Protein AF-A0AAU4IS87-F1 (afdb_monomer)

pLDDT: mean 75.6, std 20.93, range [32.41, 98.69]

Mean predicted aligned error: 19.48 Å

Foldseek 3Di:
DDDDDDDDDDDDDDDDDDDDDDDPPPPPPPPVVVVPPPPPPDPDDPPPPPPPPPDPPPDDDDPDDDDDPPDDDPPQQDKDWQWAWWDAPRDTAIDTDIDGHDDDLQNSQLVVLVWDDPVCVVVRTTAQFHRDPDTWDWDDDQQEIETEDDLPRADGDPSNQLRSQLSSFVRVCVVPVVDPKHWYWYQYNPRDIDHDINVPHDDNDDPPPDPDDPPPPPDDDDDDDDDDDDDDDDD

Nearest PDB structures (foldseek):
  5j7r-assembly3_B  TM=4.454E-01  e=9.052E-03  Clostridium perfringens

Radius of gyration: 36.76 Å; Cα contacts (8 Å, |Δi|>4): 256; chains: 1; bounding box: 50×110×119 Å

Secondary structure (DSSP, 8-state):
--PPPPPPPPPPP----------TTTTSSHHHHHTTSGGG----------------------TT--------------EEEEEEEEEETTEEEEEEEEEES---HHHHHHHHHH---HHHHHTT-B--SPP-SSPPEEEEETTEEEEE--GGG-PPPHHHHHHHHHHHHHHHHHH-TT-S--EEEEE-TTS-EEEEEGGGSPPSS---S--------------------------

Sequence (235 aa):
MNAVPARAATAAPRTRPATRHPGRHARRALPLLLAALLPLSGCGIPQTGVVEAGEPATGVLKPGATSAPSAAAPEEVPAVKVPLYFVEDGALVAVSRIVPGTAGLGNTVLMLFEGPDRGERNRGLTTQLPPSTVAPTVRADGTVVNVQLPRSAGSLTETAIDQLACTVAVARLRQDPALDRAQVTVEQPGGRLAGRSSDDCPTGEAPTSAETATVPRTGGTGGSGETAGGTGETG

Solvent-accessible surface area (backbone atoms only — not comparable to full-atom values): 15704 Å² total; per-residue (Å²): 141,87,87,83,87,86,84,83,83,85,84,81,88,83,89,78,88,86,81,85,83,90,71,96,65,76,83,75,60,62,77,69,57,63,72,71,64,69,82,75,82,70,86,83,72,74,83,75,69,85,73,75,74,68,78,74,86,77,68,92,68,74,94,78,82,77,89,65,90,70,71,78,72,76,82,78,68,55,68,35,77,44,58,38,42,35,30,43,99,88,40,77,42,66,43,74,46,80,41,73,46,82,84,52,70,54,56,52,52,38,52,53,37,71,36,59,52,74,71,45,38,75,71,57,38,37,60,72,56,67,82,56,97,64,68,50,51,67,49,74,59,91,46,40,33,44,35,39,47,49,76,86,64,52,82,74,53,69,69,27,42,49,34,50,21,37,22,52,15,54,43,48,39,71,74,38,76,88,47,95,56,23,40,23,39,36,36,35,54,92,74,47,74,50,60,38,46,36,87,77,40,75,65,75,64,74,82,70,93,71,81,73,77,85,68,81,80,78,84,83,72,84,88,80,89,84,87,87,84,83,89,83,90,87,135

Structure (mmCIF, N/CA/C/O backbone):
data_AF-A0AAU4IS87-F1
#
_entry.id   AF-A0AAU4IS87-F1
#
loop_
_atom_site.group_PDB
_atom_site.id
_atom_site.type_symbol
_atom_site.label_atom_id
_atom_site.label_alt_id
_atom_site.label_comp_id
_atom_site.label_asym_id
_atom_site.label_entity_id
_atom_site.label_seq_id
_atom_site.pdbx_PDB_ins_code
_atom_site.Cartn_x
_atom_site.Cartn_y
_atom_site.Cartn_z
_atom_site.occupancy
_atom_site.B_iso_or_equiv
_atom_site.auth_seq_id
_atom_site.auth_comp_id
_atom_site.auth_asym_id
_atom_site.auth_atom_id
_atom_site.pdbx_PDB_model_num
ATOM 1 N N . MET A 1 1 ? -19.359 24.843 43.778 1.00 49.16 1 MET A N 1
ATOM 2 C CA . MET A 1 1 ? -18.415 25.963 43.588 1.00 49.16 1 MET A CA 1
ATOM 3 C C . MET A 1 1 ? -17.025 25.503 43.993 1.00 49.16 1 MET A C 1
ATOM 5 O O . MET A 1 1 ? -16.882 25.116 45.140 1.00 49.16 1 MET A O 1
ATOM 9 N N . ASN A 1 2 ? -16.050 25.493 43.082 1.00 48.25 2 ASN A N 1
ATOM 10 C CA . ASN A 1 2 ? -14.627 25.706 43.386 1.00 48.25 2 ASN A CA 1
ATOM 11 C C . ASN A 1 2 ? -13.871 25.908 42.067 1.00 48.25 2 ASN A C 1
ATOM 13 O O . ASN A 1 2 ? -13.9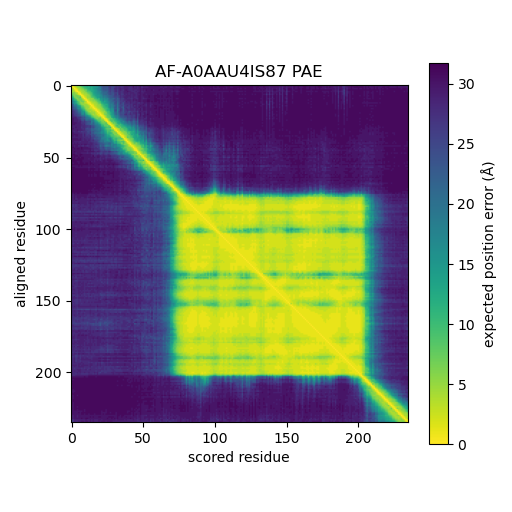43 25.078 41.165 1.00 48.25 2 ASN A O 1
ATOM 17 N N . ALA A 1 3 ? -13.242 27.075 41.950 1.00 48.03 3 ALA A N 1
ATOM 18 C CA . ALA A 1 3 ? -12.577 27.579 40.759 1.00 48.03 3 ALA A CA 1
ATOM 19 C C . ALA A 1 3 ? -11.117 27.104 40.699 1.00 48.03 3 ALA A C 1
ATOM 21 O O . ALA A 1 3 ? -10.428 27.081 41.717 1.00 48.03 3 ALA A O 1
ATOM 22 N N . VAL A 1 4 ? -10.643 26.767 39.497 1.00 61.38 4 VAL A N 1
ATOM 23 C CA . VAL A 1 4 ? -9.234 26.459 39.202 1.00 61.38 4 VAL A CA 1
ATOM 24 C C . VAL A 1 4 ? -8.608 27.672 38.498 1.00 61.38 4 VAL A C 1
ATOM 26 O O . VAL A 1 4 ? -9.201 28.162 37.534 1.00 61.38 4 VAL A O 1
ATOM 29 N N . PRO A 1 5 ? -7.446 28.190 38.943 1.00 60.72 5 PRO A N 1
ATOM 30 C CA . PRO A 1 5 ? -6.841 29.379 38.349 1.00 60.72 5 PRO A CA 1
ATOM 31 C C . PRO A 1 5 ? -6.006 29.080 37.093 1.00 60.72 5 PRO A C 1
ATOM 33 O O . PRO A 1 5 ? -5.281 28.088 37.007 1.00 60.72 5 PRO A O 1
ATOM 36 N N . ALA A 1 6 ? -6.093 30.005 36.133 1.00 49.97 6 ALA A N 1
ATOM 37 C CA . ALA A 1 6 ? -5.365 30.031 34.869 1.00 49.97 6 ALA A CA 1
ATOM 38 C C . ALA A 1 6 ? -3.894 30.459 35.051 1.00 49.97 6 ALA A C 1
ATOM 40 O O . ALA A 1 6 ? -3.597 31.429 35.749 1.00 49.97 6 ALA A O 1
ATOM 41 N N . ARG A 1 7 ? -2.968 29.764 34.377 1.00 53.72 7 ARG A N 1
ATOM 42 C CA . ARG A 1 7 ? -1.552 30.149 34.267 1.00 53.72 7 ARG A CA 1
ATOM 43 C C . ARG A 1 7 ? -1.340 31.050 33.047 1.00 53.72 7 ARG A C 1
ATOM 45 O O . ARG A 1 7 ? -1.629 30.653 31.922 1.00 53.72 7 ARG A O 1
ATOM 52 N N . ALA A 1 8 ? -0.808 32.244 33.294 1.00 52.56 8 ALA A N 1
ATOM 53 C CA . ALA A 1 8 ? -0.395 33.216 32.289 1.00 52.56 8 ALA A CA 1
ATOM 54 C C . ALA A 1 8 ? 0.923 32.800 31.608 1.00 52.56 8 ALA A C 1
ATOM 56 O O . ALA A 1 8 ? 1.872 32.388 32.278 1.00 52.56 8 ALA A O 1
ATOM 57 N N . ALA A 1 9 ? 0.980 32.930 30.281 1.00 55.78 9 ALA A N 1
ATOM 58 C CA . ALA A 1 9 ? 2.180 32.734 29.475 1.00 55.78 9 ALA A CA 1
ATOM 59 C C . ALA A 1 9 ? 2.874 34.083 29.227 1.00 55.78 9 ALA A C 1
ATOM 61 O O . ALA A 1 9 ? 2.301 34.992 28.626 1.00 55.78 9 ALA A O 1
ATOM 62 N N . THR A 1 10 ? 4.116 34.203 29.693 1.00 53.75 10 THR A N 1
ATOM 63 C CA . THR A 1 10 ? 4.985 35.368 29.497 1.00 53.75 10 THR A CA 1
ATOM 64 C C . THR A 1 10 ? 5.601 35.329 28.098 1.00 53.75 10 THR A C 1
ATOM 66 O O . THR A 1 10 ? 6.371 34.425 27.775 1.00 53.75 10 THR A O 1
ATOM 69 N N . ALA A 1 11 ? 5.268 36.313 27.262 1.00 51.47 11 ALA A N 1
ATOM 70 C CA . ALA A 1 11 ? 5.848 36.511 25.938 1.00 51.47 11 ALA A CA 1
ATOM 71 C C . ALA A 1 11 ? 7.195 37.253 26.031 1.00 51.47 11 ALA A C 1
ATOM 73 O O . ALA A 1 11 ? 7.289 38.302 26.668 1.00 51.47 11 ALA A O 1
ATOM 74 N N . ALA A 1 12 ? 8.231 36.727 25.375 1.00 63.09 12 ALA A N 1
ATOM 75 C CA . ALA A 1 12 ? 9.540 37.370 25.252 1.00 63.09 12 ALA A CA 1
ATOM 76 C C . ALA A 1 12 ? 9.645 38.175 23.936 1.00 63.09 12 ALA A C 1
ATOM 78 O O . ALA A 1 12 ? 9.209 37.682 22.891 1.00 63.09 12 ALA A O 1
ATOM 79 N N . PRO A 1 13 ? 10.255 39.376 23.931 1.00 56.75 13 PRO A N 1
ATOM 80 C CA . PRO A 1 13 ? 10.456 40.156 22.713 1.00 56.75 13 PRO A CA 1
ATOM 81 C C . PRO A 1 13 ? 11.721 39.717 21.958 1.00 56.75 13 PRO A C 1
ATOM 83 O O . PRO A 1 13 ? 12.802 39.609 22.534 1.00 56.75 13 PRO A O 1
ATOM 86 N N . ARG A 1 14 ? 11.609 39.519 20.638 1.00 62.84 14 ARG A N 1
ATOM 87 C CA . ARG A 1 14 ? 12.758 39.377 19.728 1.00 62.84 14 ARG A CA 1
ATOM 88 C C . ARG A 1 14 ? 12.913 40.646 18.896 1.00 62.84 14 ARG A C 1
ATOM 90 O O . ARG A 1 14 ? 12.145 40.895 17.971 1.00 62.84 14 ARG A O 1
ATOM 97 N N . THR A 1 15 ? 13.922 41.436 19.231 1.00 54.53 15 THR A N 1
ATOM 98 C CA . THR A 1 15 ? 14.424 42.561 18.441 1.00 54.53 15 THR A CA 1
ATOM 99 C C . THR A 1 15 ? 15.114 42.052 17.171 1.00 54.53 15 THR A C 1
ATOM 101 O O . THR A 1 15 ? 15.902 41.108 17.211 1.00 54.53 15 THR A O 1
ATOM 104 N N . ARG A 1 16 ? 14.831 42.681 16.023 1.00 65.81 16 ARG A N 1
ATOM 105 C CA . ARG A 1 16 ? 15.608 42.518 14.783 1.00 65.81 16 ARG A CA 1
ATOM 106 C C . ARG A 1 16 ? 16.380 43.811 14.500 1.00 65.81 16 ARG A C 1
ATOM 108 O O . ARG A 1 16 ? 15.772 44.880 14.575 1.00 65.81 16 ARG A O 1
ATOM 115 N N . PRO A 1 17 ? 17.678 43.746 14.158 1.00 56.94 17 PRO A N 1
ATOM 116 C CA . PRO A 1 17 ? 18.429 44.915 13.725 1.00 56.94 17 PRO A CA 1
ATOM 117 C C . PRO A 1 17 ? 18.049 45.306 12.291 1.00 56.94 17 PRO A C 1
ATOM 119 O O . PRO A 1 17 ? 17.989 44.468 11.393 1.00 56.94 17 PRO A O 1
ATOM 122 N N . ALA A 1 18 ? 17.812 46.601 12.086 1.00 59.94 18 ALA A N 1
ATOM 123 C CA . ALA A 1 18 ? 17.653 47.210 10.775 1.00 59.94 18 ALA A CA 1
ATOM 124 C C . ALA A 1 18 ? 19.034 47.546 10.196 1.00 59.94 18 ALA A C 1
ATOM 126 O O . ALA A 1 18 ? 19.741 48.410 10.717 1.00 59.94 18 ALA A O 1
ATOM 127 N N . THR A 1 19 ? 19.415 46.892 9.102 1.00 59.84 19 THR A N 1
ATOM 128 C CA . THR A 1 19 ? 20.559 47.296 8.284 1.00 59.84 19 THR A CA 1
ATOM 129 C C . THR A 1 19 ? 20.096 48.273 7.199 1.00 59.84 19 THR A C 1
ATOM 131 O O . THR A 1 19 ? 19.190 48.004 6.415 1.00 59.84 19 THR A O 1
ATOM 134 N N . ARG A 1 20 ? 20.708 49.462 7.197 1.00 57.47 20 ARG A N 1
ATOM 135 C CA . ARG A 1 20 ? 20.578 50.502 6.162 1.00 57.47 20 ARG A CA 1
ATOM 136 C C . ARG A 1 20 ? 21.290 50.055 4.886 1.00 57.47 20 ARG A C 1
ATOM 138 O O . ARG A 1 20 ? 22.322 49.409 5.013 1.00 57.47 20 ARG A O 1
ATOM 145 N N . HIS A 1 21 ? 20.881 50.559 3.719 1.00 53.09 21 HIS A N 1
ATOM 146 C CA . HIS A 1 21 ? 21.835 51.098 2.735 1.00 53.09 21 HIS A CA 1
ATOM 147 C C . HIS A 1 21 ? 21.175 52.172 1.840 1.00 53.09 21 HIS A C 1
ATOM 149 O O . HIS A 1 21 ? 20.194 51.881 1.156 1.00 53.09 21 HIS A O 1
ATOM 155 N N . PRO A 1 22 ? 21.677 53.425 1.849 1.00 52.78 22 PRO A N 1
ATOM 156 C CA . PRO A 1 22 ? 21.266 54.481 0.933 1.00 52.78 22 PRO A CA 1
ATOM 157 C C . PRO A 1 22 ? 22.103 54.419 -0.352 1.00 52.78 22 PRO A C 1
ATOM 159 O O . PRO A 1 22 ? 23.307 54.189 -0.311 1.00 52.78 22 PRO A O 1
ATOM 162 N N . GLY A 1 23 ? 21.487 54.687 -1.501 1.00 46.09 23 GLY A N 1
ATOM 163 C CA . GLY A 1 23 ? 22.208 54.724 -2.772 1.00 46.09 23 GLY A CA 1
ATOM 164 C C . GLY A 1 23 ? 21.478 55.527 -3.837 1.00 46.09 23 GLY A C 1
ATOM 165 O O . GLY A 1 23 ? 21.006 54.978 -4.825 1.00 46.09 23 GLY A O 1
ATOM 166 N N . ARG A 1 24 ? 21.409 56.853 -3.665 1.00 59.66 24 ARG A N 1
ATOM 167 C CA . ARG A 1 24 ? 20.898 57.826 -4.657 1.00 59.66 24 ARG A CA 1
ATOM 168 C C . ARG A 1 24 ? 21.817 57.987 -5.890 1.00 59.66 24 ARG A C 1
ATOM 170 O O . ARG A 1 24 ? 21.808 59.033 -6.529 1.00 59.66 24 ARG A O 1
ATOM 177 N N . HIS A 1 25 ? 22.588 56.962 -6.252 1.00 52.88 25 HIS A N 1
ATOM 178 C CA . HIS A 1 25 ? 23.536 56.986 -7.375 1.00 52.88 25 HIS A CA 1
ATOM 179 C C . HIS A 1 25 ? 23.051 56.193 -8.603 1.00 52.88 25 HIS A C 1
ATOM 181 O O . HIS A 1 25 ? 23.637 56.295 -9.676 1.00 52.88 25 HIS A O 1
ATOM 187 N N . ALA A 1 26 ? 21.925 55.479 -8.500 1.00 55.78 26 ALA A N 1
ATOM 188 C CA . ALA A 1 26 ? 21.418 54.603 -9.562 1.00 55.78 26 ALA A CA 1
ATOM 189 C C . ALA A 1 26 ? 20.753 55.316 -10.762 1.00 55.78 26 ALA A C 1
ATOM 191 O O . ALA A 1 26 ? 20.307 54.652 -11.690 1.00 55.78 26 ALA A O 1
ATOM 192 N N . ARG A 1 27 ? 20.655 56.655 -10.780 1.00 55.59 27 ARG A N 1
ATOM 193 C CA . ARG A 1 27 ? 19.922 57.386 -11.841 1.00 55.59 27 ARG A CA 1
ATOM 194 C C . ARG A 1 27 ? 20.788 58.051 -12.916 1.00 55.59 27 ARG A C 1
ATOM 196 O O . ARG A 1 27 ? 20.228 58.643 -13.830 1.00 55.59 27 ARG A O 1
ATOM 203 N N . ARG A 1 28 ? 22.122 57.965 -12.851 1.00 54.97 28 ARG A N 1
ATOM 204 C CA . ARG A 1 28 ? 23.012 58.560 -13.878 1.00 54.97 28 ARG A CA 1
ATOM 205 C C . ARG A 1 28 ? 23.954 57.585 -14.590 1.00 54.97 28 ARG A C 1
ATOM 207 O O . ARG A 1 28 ? 24.675 58.012 -15.479 1.00 54.97 28 ARG A O 1
ATOM 214 N N . ALA A 1 29 ? 23.914 56.294 -14.266 1.00 53.00 29 ALA A N 1
ATOM 215 C CA . ALA A 1 29 ? 24.751 55.281 -14.921 1.00 53.00 29 ALA A CA 1
ATOM 216 C C . ALA A 1 29 ? 24.020 54.468 -16.010 1.00 53.00 29 ALA A C 1
ATOM 218 O O . ALA A 1 29 ? 24.617 53.592 -16.625 1.00 53.00 29 ALA A O 1
ATOM 219 N N . LEU A 1 30 ? 22.734 54.738 -16.262 1.00 55.72 30 LEU A N 1
ATOM 220 C CA . LEU A 1 30 ? 21.928 53.936 -17.186 1.00 55.72 30 LEU A CA 1
ATOM 221 C C . LEU A 1 30 ? 22.192 54.186 -18.691 1.00 55.72 30 LEU A C 1
ATOM 223 O O . LEU A 1 30 ? 22.165 53.210 -19.436 1.00 55.72 30 LEU A O 1
ATOM 227 N N . PRO A 1 31 ? 22.486 55.408 -19.191 1.00 51.59 31 PRO A N 1
ATOM 228 C CA . PRO A 1 31 ? 22.597 55.601 -20.640 1.00 51.59 31 PRO A CA 1
ATOM 229 C C . PRO A 1 31 ? 23.969 55.192 -21.198 1.00 51.59 31 PRO A C 1
ATOM 231 O O . PRO A 1 31 ? 24.091 54.939 -22.390 1.00 51.59 31 PRO A O 1
ATOM 234 N N . LEU A 1 32 ? 24.9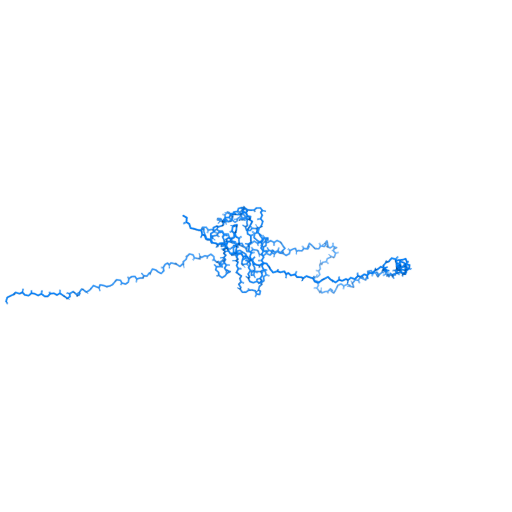95 55.091 -20.344 1.00 54.38 32 LEU A N 1
ATOM 235 C CA . LEU A 1 32 ? 26.362 54.742 -20.752 1.00 54.38 32 LEU A CA 1
ATOM 236 C C . LEU A 1 32 ? 26.594 53.223 -20.819 1.00 54.38 32 LEU A C 1
ATOM 238 O O . LEU A 1 32 ? 27.440 52.768 -21.580 1.00 54.38 32 LEU A O 1
ATOM 242 N N . LEU A 1 33 ? 25.804 52.432 -20.083 1.00 53.97 33 LEU A N 1
ATOM 243 C CA . LEU A 1 33 ? 25.899 50.968 -20.087 1.00 53.97 33 LEU A CA 1
ATOM 244 C C . LEU A 1 33 ? 25.191 50.349 -21.309 1.00 53.97 33 LEU A C 1
ATOM 246 O O . LEU A 1 33 ? 25.661 49.350 -21.844 1.00 53.97 33 LEU A O 1
ATOM 250 N N . LEU A 1 34 ? 24.120 50.978 -21.818 1.00 54.69 34 LEU A N 1
ATOM 251 C CA . LEU A 1 34 ? 23.410 50.502 -23.017 1.00 54.69 34 LEU A CA 1
ATOM 252 C C . LEU A 1 34 ? 24.228 50.658 -24.314 1.00 54.69 34 LEU A C 1
ATOM 254 O O . LEU A 1 34 ? 24.087 49.844 -25.221 1.00 54.69 34 LEU A O 1
ATOM 258 N N . ALA A 1 35 ? 25.100 51.669 -24.406 1.00 56.09 35 ALA A N 1
ATOM 259 C CA . ALA A 1 35 ? 25.899 51.937 -25.608 1.00 56.09 35 ALA A CA 1
ATOM 260 C C . ALA A 1 35 ? 27.119 51.003 -25.771 1.00 56.09 35 ALA A C 1
ATOM 262 O O . ALA A 1 35 ? 27.680 50.922 -26.859 1.00 56.09 35 ALA A O 1
ATOM 263 N N . ALA A 1 36 ? 27.516 50.274 -24.719 1.00 55.72 36 ALA A N 1
ATOM 264 C CA . ALA A 1 36 ? 28.668 49.366 -24.743 1.00 55.72 36 ALA A CA 1
ATOM 265 C C . ALA A 1 36 ? 28.314 47.897 -25.060 1.00 55.72 36 ALA A C 1
ATOM 267 O O . ALA A 1 36 ? 29.206 47.103 -25.344 1.00 55.72 36 ALA A O 1
ATOM 268 N N . LEU A 1 37 ? 27.032 47.516 -25.033 1.00 55.06 37 LEU A N 1
ATOM 269 C CA . LEU A 1 37 ? 26.584 46.125 -25.230 1.00 55.06 37 LEU A CA 1
ATOM 270 C C . LEU A 1 37 ? 26.228 45.775 -26.687 1.00 55.06 37 LEU A C 1
ATOM 272 O O . LEU A 1 37 ? 25.913 44.624 -26.981 1.00 55.06 37 LEU A O 1
ATOM 276 N N . LEU A 1 38 ? 26.290 46.740 -27.610 1.00 58.00 38 LEU A N 1
ATOM 277 C CA . LEU A 1 38 ? 25.827 46.555 -28.988 1.00 58.00 38 LEU A CA 1
ATOM 278 C C . LEU A 1 38 ? 26.751 45.768 -29.958 1.00 58.00 38 LEU A C 1
ATOM 280 O O . LEU A 1 38 ? 26.221 45.328 -30.976 1.00 58.00 38 LEU A O 1
ATOM 284 N N . PRO A 1 39 ? 28.057 45.496 -29.712 1.00 57.75 39 PRO A N 1
ATOM 285 C CA . PRO A 1 39 ? 28.876 44.775 -30.695 1.00 57.75 39 PRO A CA 1
ATOM 286 C C . PRO A 1 39 ? 28.985 43.248 -30.491 1.00 57.75 39 PRO A C 1
ATOM 288 O O . PRO A 1 39 ? 29.740 42.616 -31.218 1.00 57.75 39 PRO A O 1
ATOM 291 N N . LEU A 1 40 ? 28.251 42.611 -29.562 1.00 56.06 40 LEU A N 1
ATOM 292 C CA . LEU A 1 40 ? 28.283 41.135 -29.411 1.00 56.06 40 LEU A CA 1
ATOM 293 C C . LEU A 1 40 ? 27.280 40.378 -30.305 1.00 56.06 40 LEU A C 1
ATOM 295 O O . LEU A 1 40 ? 27.099 39.168 -30.165 1.00 56.06 40 LEU A O 1
ATOM 299 N N . SER A 1 41 ? 26.642 41.061 -31.255 1.00 59.94 41 SER A N 1
ATOM 300 C CA . SER A 1 41 ? 25.844 40.402 -32.286 1.00 59.94 41 SER A CA 1
ATOM 301 C C . SER A 1 41 ? 26.755 39.858 -33.394 1.00 59.94 41 SER A C 1
ATOM 303 O O . SER A 1 41 ? 27.042 40.534 -34.374 1.00 59.94 41 SER A O 1
ATOM 305 N N . GLY A 1 42 ? 27.195 38.606 -33.230 1.00 58.84 42 GLY A N 1
ATOM 306 C CA . GLY A 1 42 ? 27.620 37.763 -34.352 1.00 58.84 42 GLY A CA 1
ATOM 307 C C . GLY A 1 42 ? 28.943 37.020 -34.180 1.00 58.84 42 GLY A C 1
ATOM 308 O O . GLY A 1 42 ? 29.906 37.314 -34.880 1.00 58.84 42 GLY A O 1
ATOM 309 N N . CYS A 1 43 ? 28.981 35.972 -33.351 1.00 66.81 43 CYS A N 1
ATOM 310 C CA . CYS A 1 43 ? 29.897 34.864 -33.632 1.00 66.81 43 CYS A CA 1
ATOM 311 C C . CYS A 1 43 ? 29.306 34.067 -34.801 1.00 66.81 43 CYS A C 1
ATOM 313 O O . CYS A 1 43 ? 28.363 33.298 -34.621 1.00 66.81 43 CYS A O 1
ATOM 315 N N . GLY A 1 44 ? 29.828 34.291 -36.007 1.00 61.06 44 GLY A N 1
ATOM 316 C CA . GLY A 1 44 ? 29.542 33.464 -37.174 1.00 61.06 44 GLY A CA 1
ATOM 317 C C . GLY A 1 44 ? 30.084 32.054 -36.959 1.00 61.06 44 GLY A C 1
ATOM 318 O O . GLY A 1 44 ? 31.255 31.794 -37.218 1.00 61.06 44 GLY A O 1
ATOM 319 N N . ILE A 1 45 ? 29.240 31.153 -36.459 1.00 59.66 45 ILE A N 1
ATOM 320 C CA . ILE A 1 45 ? 29.537 29.723 -36.411 1.00 59.66 45 ILE A CA 1
ATOM 321 C C . ILE A 1 45 ? 29.298 29.178 -37.827 1.00 59.66 45 ILE A C 1
ATOM 323 O O . ILE A 1 45 ? 28.169 29.279 -38.319 1.00 59.66 45 ILE A O 1
ATOM 327 N N . PRO A 1 46 ? 30.316 28.639 -38.524 1.00 57.06 46 PRO A N 1
ATOM 328 C CA . PRO A 1 46 ? 30.070 27.929 -39.768 1.00 57.06 46 PRO A CA 1
ATOM 329 C C . PRO A 1 46 ? 29.137 26.761 -39.453 1.00 57.06 46 PRO A C 1
ATOM 331 O O . PRO A 1 46 ? 29.345 26.055 -38.469 1.00 57.06 46 PRO A O 1
ATOM 334 N N . GLN A 1 47 ? 28.106 26.561 -40.276 1.00 53.09 47 GLN A N 1
ATOM 335 C CA . GLN A 1 47 ? 27.352 25.312 -40.261 1.00 53.09 47 GLN A CA 1
ATOM 336 C C . GLN A 1 47 ? 28.374 24.197 -40.494 1.00 53.09 47 GLN A C 1
ATOM 338 O O . GLN A 1 47 ? 28.859 24.012 -41.611 1.00 53.09 47 GLN A O 1
ATOM 343 N N . THR A 1 48 ? 28.771 23.507 -39.427 1.00 55.38 48 THR A N 1
ATOM 344 C CA . THR A 1 48 ? 29.521 22.268 -39.546 1.00 55.38 48 THR A CA 1
ATOM 345 C C . THR A 1 48 ? 28.570 21.329 -40.258 1.00 55.38 48 THR A C 1
ATOM 347 O O . THR A 1 48 ? 27.535 20.960 -39.698 1.00 55.38 48 THR A O 1
ATOM 350 N N . GLY A 1 49 ? 28.855 21.044 -41.530 1.00 57.53 49 GLY A N 1
ATOM 351 C CA . GLY A 1 49 ? 28.108 20.048 -42.282 1.00 57.53 49 GLY A CA 1
ATOM 352 C C . GLY A 1 49 ? 28.010 18.765 -41.463 1.00 57.53 49 GLY A C 1
ATOM 353 O O . GLY A 1 49 ? 28.897 18.466 -40.661 1.00 57.53 49 GLY A O 1
ATOM 354 N N . VAL A 1 50 ? 26.911 18.036 -41.636 1.00 57.66 50 VAL A N 1
ATOM 355 C CA . VAL A 1 50 ? 26.784 16.672 -41.125 1.00 57.66 50 VAL A CA 1
ATOM 356 C C . VAL A 1 50 ? 28.028 15.894 -41.542 1.00 57.66 50 VAL A C 1
ATOM 358 O O . VAL A 1 50 ? 28.242 15.627 -42.723 1.00 57.66 50 VAL A O 1
ATOM 361 N N . VAL A 1 51 ? 28.878 15.580 -40.570 1.00 57.34 51 VAL A N 1
ATOM 362 C CA . VAL A 1 51 ? 29.850 14.513 -40.742 1.00 57.34 51 VAL A CA 1
ATOM 363 C C . VAL A 1 51 ? 29.006 13.254 -40.688 1.00 57.34 51 VAL A C 1
ATOM 365 O O . VAL A 1 51 ? 28.501 12.906 -39.621 1.00 57.34 51 VAL A O 1
ATOM 368 N N . GLU A 1 52 ? 28.784 12.642 -41.853 1.00 61.91 52 GLU A N 1
ATOM 369 C CA . GLU A 1 52 ? 28.386 11.238 -41.951 1.00 61.91 52 GLU A CA 1
ATOM 370 C C . GLU A 1 52 ? 29.309 10.481 -41.001 1.00 61.91 52 GLU A C 1
ATOM 372 O O . GLU A 1 52 ? 30.526 10.416 -41.213 1.00 61.91 52 GLU A O 1
ATOM 377 N N . ALA A 1 53 ? 28.752 10.044 -39.870 1.00 63.34 53 ALA A N 1
ATOM 378 C CA . ALA A 1 53 ? 29.453 9.135 -38.996 1.00 63.34 53 ALA A CA 1
ATOM 379 C C . ALA A 1 53 ? 29.752 7.934 -39.882 1.00 63.34 53 ALA A C 1
ATOM 381 O O . ALA A 1 53 ? 28.822 7.278 -40.343 1.00 63.34 53 ALA A O 1
ATOM 382 N N . GLY A 1 54 ? 31.038 7.747 -40.194 1.00 60.12 54 GLY A N 1
ATOM 383 C CA . GLY A 1 54 ? 31.490 6.690 -41.083 1.00 60.12 54 GLY A CA 1
ATOM 384 C C . GLY A 1 54 ? 30.813 5.370 -40.740 1.00 60.12 54 GLY A C 1
ATOM 385 O O . GLY A 1 54 ? 30.445 5.136 -39.586 1.00 60.12 54 GLY A O 1
ATOM 386 N N . GLU A 1 55 ? 30.637 4.561 -41.780 1.00 62.41 55 GLU A N 1
ATOM 387 C CA . GLU A 1 55 ? 29.957 3.269 -41.788 1.00 62.41 55 GLU A CA 1
ATOM 388 C C . GLU A 1 55 ? 30.042 2.577 -40.415 1.00 62.41 55 GLU A C 1
ATOM 390 O O . GLU A 1 55 ? 31.151 2.407 -39.886 1.00 62.41 55 GLU A O 1
ATOM 395 N N . PRO A 1 56 ? 28.906 2.194 -39.795 1.00 66.88 56 PRO A N 1
ATOM 396 C CA . PRO A 1 56 ? 28.953 1.498 -38.519 1.00 66.88 56 PRO A CA 1
ATOM 397 C C . PRO A 1 56 ? 29.851 0.279 -38.677 1.00 66.88 56 PRO A C 1
ATOM 399 O O . PRO A 1 56 ? 29.804 -0.386 -39.712 1.00 66.88 56 PRO A O 1
ATOM 402 N N . ALA A 1 57 ? 30.659 -0.023 -37.658 1.00 57.75 57 ALA A N 1
ATOM 403 C CA . ALA A 1 57 ? 31.457 -1.238 -37.647 1.00 57.75 57 ALA A CA 1
ATOM 404 C C . ALA A 1 57 ? 30.525 -2.428 -37.912 1.00 57.75 57 ALA A C 1
ATOM 406 O O . ALA A 1 57 ? 29.764 -2.848 -37.036 1.00 57.75 57 ALA A O 1
ATOM 407 N N . THR A 1 58 ? 30.553 -2.940 -39.144 1.00 59.59 58 THR A N 1
ATOM 408 C CA . THR A 1 58 ? 29.791 -4.108 -39.561 1.00 59.59 58 THR A CA 1
ATOM 409 C C . THR A 1 58 ? 30.441 -5.309 -38.897 1.00 59.59 58 THR A C 1
ATOM 411 O O . THR A 1 58 ? 31.285 -5.994 -39.474 1.00 59.59 58 THR A O 1
ATOM 414 N N . GLY A 1 59 ? 30.081 -5.548 -37.638 1.00 52.09 59 GLY A N 1
ATOM 415 C CA . GLY A 1 59 ? 30.209 -6.865 -37.044 1.00 52.09 59 GLY A CA 1
ATOM 416 C C . GLY A 1 59 ? 29.448 -7.846 -37.931 1.00 52.09 59 GLY A C 1
ATOM 417 O O . GLY A 1 59 ? 28.354 -7.543 -38.399 1.00 52.09 59 GLY A O 1
ATOM 418 N N . VAL A 1 60 ? 30.068 -8.986 -38.209 1.00 55.34 60 VAL A N 1
ATOM 419 C CA . VAL A 1 60 ? 29.602 -10.039 -39.118 1.00 55.34 60 VAL A CA 1
ATOM 420 C C . VAL A 1 60 ? 28.126 -10.418 -38.907 1.00 55.34 60 VAL A C 1
ATOM 422 O O . VAL A 1 60 ? 27.787 -11.303 -38.124 1.00 55.34 60 VAL A O 1
ATOM 425 N N . LEU A 1 61 ? 27.226 -9.763 -39.642 1.00 54.47 61 LEU A N 1
ATOM 426 C CA . LEU A 1 61 ? 25.838 -10.183 -39.784 1.00 54.47 61 LEU A CA 1
ATOM 427 C C . LEU A 1 61 ? 25.747 -11.169 -40.949 1.00 54.47 61 LEU A C 1
ATOM 429 O O . LEU A 1 61 ? 26.295 -10.953 -42.029 1.00 54.47 61 LEU A O 1
ATOM 433 N N . LYS A 1 62 ? 25.067 -12.286 -40.679 1.00 54.09 62 LYS A N 1
ATOM 434 C CA . LYS A 1 62 ? 24.741 -13.359 -41.628 1.00 54.09 62 LYS A CA 1
ATOM 435 C C . LYS A 1 62 ? 24.231 -12.780 -42.963 1.00 54.09 62 LYS A C 1
ATOM 437 O O . LYS A 1 62 ? 23.443 -11.834 -42.927 1.00 54.09 62 LYS A O 1
ATOM 442 N N . PRO A 1 63 ? 24.608 -13.348 -44.124 1.00 44.22 63 PRO A N 1
ATOM 443 C CA . PRO A 1 63 ? 24.129 -12.859 -45.416 1.00 44.22 63 PRO A CA 1
ATOM 444 C C . PRO A 1 63 ? 22.595 -12.929 -45.497 1.00 44.22 63 PRO A C 1
ATOM 446 O O . PRO A 1 63 ? 22.032 -14.014 -45.356 1.00 44.22 63 PRO A O 1
ATOM 449 N N . GLY A 1 64 ? 21.925 -11.789 -45.718 1.00 54.94 64 GLY A N 1
ATOM 450 C CA . GLY A 1 64 ? 20.482 -11.762 -46.008 1.00 54.94 64 GLY A CA 1
ATOM 451 C C . GLY A 1 64 ? 19.687 -10.495 -45.662 1.00 54.94 64 GLY A C 1
ATOM 452 O O . GLY A 1 64 ? 18.530 -10.415 -46.058 1.00 54.94 64 GLY A O 1
ATOM 453 N N . ALA A 1 65 ? 20.239 -9.501 -44.963 1.00 51.34 65 ALA A N 1
ATOM 454 C CA . ALA A 1 65 ? 19.479 -8.295 -44.613 1.00 51.34 65 ALA A CA 1
ATOM 455 C C . ALA A 1 65 ? 19.699 -7.164 -45.635 1.00 51.34 65 ALA A C 1
ATOM 457 O O . ALA A 1 65 ? 20.707 -6.464 -45.599 1.00 51.34 65 ALA A O 1
ATOM 458 N N . THR A 1 66 ? 18.752 -6.983 -46.556 1.00 41.78 66 THR A N 1
ATOM 459 C CA . THR A 1 66 ? 18.615 -5.767 -47.372 1.00 41.78 66 THR A CA 1
ATOM 460 C C . THR A 1 66 ? 18.183 -4.587 -46.501 1.00 41.78 66 THR A C 1
ATOM 462 O O . THR A 1 66 ? 17.156 -4.659 -45.827 1.00 41.78 66 THR A O 1
ATOM 465 N N . SER A 1 67 ? 18.944 -3.494 -46.554 1.00 47.56 67 SER A N 1
ATOM 466 C CA . SER A 1 67 ? 18.664 -2.225 -45.879 1.00 47.56 67 SER A CA 1
ATOM 467 C C . SER A 1 67 ? 17.459 -1.518 -46.505 1.00 47.56 67 SER A C 1
ATOM 469 O O . SER A 1 67 ? 17.591 -0.778 -47.476 1.00 47.56 67 SER A O 1
ATOM 471 N N . ALA A 1 68 ? 16.273 -1.725 -45.942 1.00 56.38 68 ALA A N 1
ATOM 472 C CA . ALA A 1 68 ? 15.229 -0.708 -45.990 1.00 56.38 68 ALA A CA 1
ATOM 473 C C . ALA A 1 68 ? 15.438 0.237 -44.793 1.00 56.38 68 ALA A C 1
ATOM 475 O O . ALA A 1 68 ? 15.827 -0.247 -43.725 1.00 56.38 68 ALA A O 1
ATOM 476 N N . PRO A 1 69 ? 15.192 1.555 -44.920 1.00 46.69 69 PRO A N 1
ATOM 477 C CA . PRO A 1 69 ? 15.158 2.438 -43.763 1.00 46.69 69 PRO A CA 1
ATOM 478 C C . PRO A 1 69 ? 14.008 1.975 -42.867 1.00 46.69 69 PRO A C 1
ATOM 480 O O . PRO A 1 69 ? 12.836 2.237 -43.139 1.00 46.69 69 PRO A O 1
ATOM 483 N N . SER A 1 70 ? 14.344 1.209 -41.830 1.00 47.34 70 SER A N 1
ATOM 484 C CA . SER A 1 70 ? 13.395 0.838 -40.795 1.00 47.34 70 SER A CA 1
ATOM 485 C C . SER A 1 70 ? 12.941 2.134 -40.146 1.00 47.34 70 SER A C 1
ATOM 487 O O . SER A 1 70 ? 13.768 2.892 -39.635 1.00 47.34 70 SER A O 1
ATOM 489 N N . ALA A 1 71 ? 11.630 2.383 -40.179 1.00 56.25 71 ALA A N 1
ATOM 490 C CA . ALA A 1 71 ? 10.981 3.319 -39.276 1.00 56.25 71 ALA A CA 1
ATOM 491 C C . ALA A 1 71 ? 11.631 3.184 -37.895 1.00 56.25 71 ALA A C 1
ATOM 493 O O . ALA A 1 71 ? 11.895 2.053 -37.466 1.00 56.25 71 ALA A O 1
ATOM 494 N N . ALA A 1 72 ? 11.946 4.323 -37.268 1.00 55.94 72 ALA A N 1
ATOM 495 C CA . ALA A 1 72 ? 12.492 4.383 -35.919 1.00 55.94 72 ALA A CA 1
ATOM 496 C C . ALA A 1 72 ? 11.823 3.294 -35.075 1.00 55.94 72 ALA A C 1
ATOM 498 O O . ALA A 1 72 ? 10.592 3.267 -34.977 1.00 55.94 72 ALA A O 1
ATOM 499 N N . ALA A 1 73 ? 12.627 2.339 -34.596 1.00 59.50 73 ALA A N 1
ATOM 500 C CA . ALA A 1 73 ? 12.128 1.244 -33.782 1.00 59.50 73 ALA A CA 1
ATOM 501 C C . ALA A 1 73 ? 11.255 1.852 -32.672 1.00 59.50 73 ALA A C 1
ATOM 503 O O . ALA A 1 73 ? 11.667 2.869 -32.102 1.00 59.50 73 ALA A O 1
ATOM 504 N N . PRO A 1 74 ? 10.052 1.310 -32.401 1.00 56.53 74 PRO A N 1
ATOM 505 C CA . PRO A 1 74 ? 9.239 1.790 -31.298 1.00 56.53 74 PRO A CA 1
ATOM 506 C C . PRO A 1 74 ? 10.116 1.837 -30.053 1.00 56.53 74 PRO A C 1
ATOM 508 O O . PRO A 1 74 ? 10.786 0.856 -29.739 1.00 56.53 74 PRO A O 1
ATOM 511 N N . GLU A 1 75 ? 10.159 2.988 -29.393 1.00 65.38 75 GLU A N 1
ATOM 512 C CA . GLU A 1 75 ? 10.837 3.141 -28.114 1.00 65.38 75 GLU A CA 1
ATOM 513 C C . GLU A 1 75 ? 10.177 2.141 -27.146 1.00 65.38 75 GLU A C 1
ATOM 515 O O . GLU A 1 75 ? 9.038 2.337 -26.717 1.00 65.38 75 GLU A O 1
ATOM 520 N N . GLU A 1 76 ? 10.818 0.987 -26.923 1.00 77.12 76 GLU A N 1
ATOM 521 C CA . GLU A 1 76 ? 10.271 -0.089 -26.097 1.00 77.12 76 GLU A CA 1
ATOM 522 C C . GLU A 1 76 ? 10.179 0.416 -24.659 1.00 77.12 76 GLU A C 1
ATOM 524 O O . GLU A 1 76 ? 11.172 0.471 -23.935 1.00 77.12 76 GLU A O 1
ATOM 529 N N . VAL A 1 77 ? 8.981 0.824 -24.238 1.00 83.88 77 VAL A N 1
ATOM 530 C CA . VAL A 1 77 ? 8.750 1.245 -22.858 1.00 83.88 77 VAL A CA 1
ATOM 531 C C . VAL A 1 77 ? 8.923 0.012 -21.961 1.00 83.88 77 VAL A C 1
ATOM 533 O O . VAL A 1 77 ? 8.122 -0.923 -22.064 1.00 83.88 77 VAL A O 1
ATOM 536 N N . PRO A 1 78 ? 9.935 -0.029 -21.073 1.00 86.19 78 PRO A N 1
ATOM 537 C CA . PRO A 1 78 ? 10.185 -1.196 -20.238 1.00 86.19 78 PRO A CA 1
ATOM 538 C C . PRO A 1 78 ? 9.001 -1.430 -19.297 1.00 86.19 78 PRO A C 1
ATOM 540 O O . PRO A 1 78 ? 8.439 -0.481 -18.755 1.00 86.19 78 PRO A O 1
ATOM 543 N N . ALA A 1 79 ? 8.617 -2.690 -19.095 1.00 90.12 79 ALA A N 1
ATOM 544 C CA . ALA A 1 79 ? 7.534 -3.053 -18.186 1.00 90.12 79 ALA A CA 1
ATOM 545 C C . ALA A 1 79 ? 8.069 -3.441 -16.800 1.00 90.12 79 ALA A C 1
ATOM 547 O O . ALA A 1 79 ? 9.086 -4.128 -16.683 1.00 90.12 79 ALA A O 1
ATOM 548 N N . VAL A 1 80 ? 7.355 -3.055 -15.741 1.00 92.62 80 VAL A N 1
ATOM 549 C CA . VAL A 1 80 ? 7.726 -3.348 -14.348 1.00 92.62 80 VAL A CA 1
ATOM 550 C C . VAL A 1 80 ? 6.647 -4.146 -13.623 1.00 92.62 80 VAL A C 1
ATOM 552 O O . VAL A 1 80 ? 5.453 -4.006 -13.883 1.00 92.62 80 VAL A O 1
ATOM 555 N N . LYS A 1 81 ? 7.087 -4.988 -12.680 1.00 92.00 81 LYS A N 1
ATOM 556 C CA . LYS A 1 81 ? 6.213 -5.726 -11.756 1.00 92.00 81 LYS A CA 1
ATOM 557 C C . LYS A 1 81 ? 5.844 -4.840 -10.571 1.00 92.00 81 LYS A C 1
ATOM 559 O O . LYS A 1 81 ? 6.735 -4.444 -9.819 1.00 92.00 81 LYS A O 1
ATOM 564 N N . VAL A 1 82 ? 4.554 -4.603 -10.373 1.00 95.00 82 VAL A N 1
ATOM 565 C CA . VAL A 1 82 ? 4.009 -3.865 -9.233 1.00 95.00 82 VAL A CA 1
ATOM 566 C C . VAL A 1 82 ? 3.318 -4.830 -8.273 1.00 95.00 82 VAL A C 1
ATOM 568 O O . VAL A 1 82 ? 2.337 -5.461 -8.672 1.00 95.00 82 VAL A O 1
ATOM 571 N N . PRO A 1 83 ? 3.814 -4.969 -7.032 1.00 94.12 83 PRO A N 1
ATOM 572 C CA . PRO A 1 83 ? 3.183 -5.807 -6.023 1.00 94.12 83 PRO A CA 1
ATOM 573 C C . PRO A 1 83 ? 1.962 -5.095 -5.427 1.00 94.12 83 PRO A C 1
ATOM 575 O O . PRO A 1 83 ? 2.047 -3.925 -5.060 1.00 94.12 83 PRO A O 1
ATOM 578 N N . LEU A 1 84 ? 0.850 -5.813 -5.304 1.00 97.06 84 LEU A N 1
ATOM 579 C CA . LEU A 1 84 ? -0.380 -5.388 -4.637 1.00 97.06 84 LEU A CA 1
ATOM 580 C C . LEU A 1 84 ? -0.840 -6.515 -3.713 1.00 97.06 84 LEU A C 1
ATOM 582 O O . LEU A 1 84 ? -0.859 -7.669 -4.132 1.00 97.06 84 LEU A O 1
ATOM 586 N N . TYR A 1 85 ? -1.227 -6.200 -2.481 1.00 98.06 85 TYR A N 1
ATOM 587 C CA . TYR A 1 85 ? -1.921 -7.159 -1.626 1.00 98.06 85 TYR A CA 1
ATOM 588 C C . TYR A 1 85 ? -3.428 -6.985 -1.783 1.00 98.06 85 TYR A C 1
ATOM 590 O O . TYR A 1 85 ? -3.962 -5.898 -1.579 1.00 98.06 85 TYR A O 1
ATOM 598 N N . PHE A 1 86 ? -4.120 -8.060 -2.129 1.00 98.12 86 PHE A N 1
ATOM 599 C CA . PHE A 1 86 ? -5.579 -8.140 -2.113 1.00 98.12 86 PHE A CA 1
ATOM 600 C C . PHE A 1 86 ? -6.036 -9.092 -1.013 1.00 98.12 86 PHE A C 1
ATOM 602 O O . PHE A 1 86 ? -5.209 -9.660 -0.304 1.00 98.12 86 PHE A O 1
ATOM 609 N N . VAL A 1 87 ? -7.348 -9.225 -0.838 1.00 98.31 87 VAL A N 1
ATOM 610 C CA . VAL A 1 87 ? -7.936 -10.054 0.214 1.00 98.31 87 VAL A CA 1
ATOM 611 C C . VAL A 1 87 ? -8.688 -11.230 -0.395 1.00 98.31 87 VAL A C 1
ATOM 613 O O . VAL A 1 87 ? -9.551 -11.033 -1.249 1.00 98.31 87 VAL A O 1
ATOM 616 N N . GLU A 1 88 ? -8.387 -12.432 0.079 1.00 97.69 88 GLU A N 1
ATOM 617 C CA . GLU A 1 88 ? -9.082 -13.683 -0.240 1.00 97.69 88 GLU A CA 1
ATOM 618 C C . GLU A 1 88 ? -9.405 -14.383 1.078 1.00 97.69 88 GLU A C 1
ATOM 620 O O . GLU A 1 88 ? -8.519 -14.540 1.915 1.00 97.69 88 GLU A O 1
ATOM 625 N N . ASP A 1 89 ? -10.677 -14.711 1.318 1.00 94.94 89 ASP A N 1
ATOM 626 C CA . ASP A 1 89 ? -11.135 -15.358 2.561 1.00 94.94 89 ASP A CA 1
ATOM 627 C C . ASP A 1 89 ? -10.623 -14.692 3.861 1.00 94.94 89 ASP A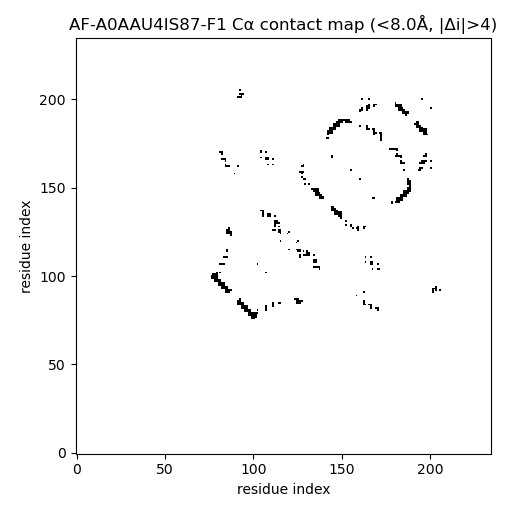 C 1
ATOM 629 O O . ASP A 1 89 ? -10.393 -15.334 4.884 1.00 94.94 89 ASP A O 1
ATOM 633 N N . GLY A 1 90 ? -10.445 -13.366 3.828 1.00 93.62 90 GLY A N 1
ATOM 634 C CA . GLY A 1 90 ? -9.945 -12.564 4.950 1.00 93.62 90 GLY A CA 1
ATOM 635 C C . GLY A 1 90 ? -8.418 -12.520 5.101 1.00 93.62 90 GLY A C 1
ATOM 636 O O . GLY A 1 90 ? -7.926 -11.738 5.913 1.00 93.62 90 GLY A O 1
ATOM 637 N N . ALA A 1 91 ? -7.667 -13.286 4.310 1.00 95.94 91 ALA A N 1
ATOM 638 C CA . ALA A 1 91 ? -6.208 -13.286 4.292 1.00 95.94 91 ALA A CA 1
ATOM 639 C C . ALA A 1 91 ? -5.648 -12.377 3.188 1.00 95.94 91 ALA A C 1
ATOM 641 O O . ALA A 1 91 ? -6.267 -12.182 2.141 1.00 95.94 91 ALA A O 1
ATOM 642 N N . LEU A 1 92 ? -4.455 -11.818 3.417 1.00 97.56 92 LEU A N 1
ATOM 643 C CA . LEU A 1 92 ? -3.751 -11.031 2.407 1.00 97.56 92 LEU A CA 1
ATOM 644 C C . LEU A 1 92 ? -3.051 -11.941 1.393 1.00 97.56 92 LEU A C 1
ATOM 646 O O . LEU A 1 92 ? -2.241 -12.786 1.767 1.00 97.56 92 LEU A O 1
ATOM 650 N N . VAL A 1 93 ? -3.295 -11.693 0.108 1.00 96.88 93 VAL A N 1
ATOM 651 C CA . VAL A 1 93 ? -2.684 -12.406 -1.020 1.00 96.88 93 VAL A CA 1
ATOM 652 C C . VAL A 1 93 ? -1.912 -11.421 -1.890 1.00 96.88 93 VAL A C 1
ATOM 654 O O . VAL A 1 93 ? -2.465 -10.427 -2.363 1.00 96.88 93 VAL A O 1
ATOM 657 N N . ALA A 1 94 ? -0.626 -11.697 -2.116 1.00 96.12 94 ALA A N 1
ATOM 658 C CA . ALA A 1 94 ? 0.228 -10.882 -2.972 1.00 96.12 94 ALA A CA 1
ATOM 659 C C . ALA A 1 94 ? -0.019 -11.184 -4.458 1.00 96.12 94 ALA A C 1
ATOM 661 O O . ALA A 1 94 ? 0.092 -12.323 -4.909 1.00 96.12 94 ALA A O 1
ATOM 662 N N . VAL A 1 95 ? -0.271 -10.144 -5.247 1.00 96.25 95 VAL A N 1
ATOM 663 C CA . VAL A 1 95 ? -0.420 -10.205 -6.703 1.00 96.25 95 VAL A CA 1
ATOM 664 C C . VAL A 1 95 ? 0.577 -9.255 -7.353 1.00 96.25 95 VAL A C 1
ATOM 666 O O . VAL A 1 95 ? 0.791 -8.138 -6.893 1.00 96.25 95 VAL A O 1
ATOM 669 N N . SER A 1 96 ? 1.205 -9.692 -8.444 1.00 94.31 96 SER A N 1
ATOM 670 C CA . SER A 1 96 ? 2.080 -8.841 -9.254 1.00 94.31 96 SER A CA 1
ATOM 671 C C . SER A 1 96 ? 1.372 -8.420 -10.534 1.00 94.31 96 SER A C 1
ATOM 673 O O . SER A 1 96 ? 1.083 -9.267 -11.379 1.00 94.31 96 SER A O 1
ATOM 675 N N . 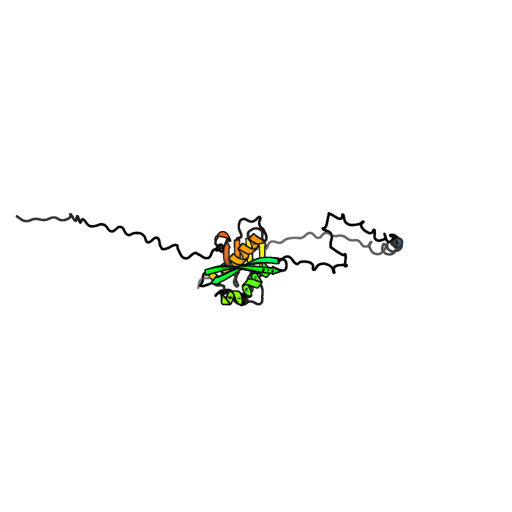ARG A 1 97 ? 1.157 -7.116 -10.715 1.00 94.62 97 ARG A N 1
ATOM 676 C CA . ARG A 1 97 ? 0.693 -6.550 -11.988 1.00 94.62 97 ARG A CA 1
ATOM 677 C C . ARG A 1 97 ? 1.874 -6.115 -12.845 1.00 94.62 97 ARG A C 1
ATOM 679 O O . ARG A 1 97 ? 2.868 -5.619 -12.322 1.00 94.62 97 ARG A O 1
ATOM 686 N N . ILE A 1 98 ? 1.771 -6.293 -14.159 1.00 93.38 98 ILE A N 1
ATOM 687 C CA . ILE A 1 98 ? 2.754 -5.777 -15.117 1.00 93.38 98 ILE A CA 1
ATOM 688 C C . ILE A 1 98 ? 2.226 -4.458 -15.663 1.00 93.38 98 ILE A C 1
ATOM 690 O O . ILE A 1 98 ? 1.136 -4.432 -16.229 1.00 93.38 98 ILE A O 1
ATOM 694 N N . VAL A 1 99 ? 2.989 -3.380 -15.498 1.00 91.56 99 VAL A N 1
ATOM 695 C CA . VAL A 1 99 ? 2.632 -2.058 -16.029 1.00 91.56 99 VAL A CA 1
ATOM 696 C C . VAL A 1 99 ? 3.766 -1.516 -16.897 1.00 91.56 99 VAL A C 1
ATOM 698 O O . VAL A 1 99 ? 4.932 -1.777 -16.589 1.00 91.56 99 VAL A O 1
ATOM 701 N N . PRO A 1 100 ? 3.462 -0.784 -17.981 1.00 90.12 100 PRO A N 1
ATOM 702 C CA . PRO A 1 100 ? 4.486 -0.097 -18.755 1.00 90.12 100 PRO A CA 1
ATOM 703 C C . PRO A 1 100 ? 5.101 1.050 -17.940 1.00 90.12 100 PRO A C 1
ATOM 705 O O . PRO A 1 100 ? 4.410 1.740 -17.191 1.00 90.12 100 PRO A O 1
ATOM 708 N N . GLY A 1 101 ? 6.396 1.281 -18.126 1.00 86.69 101 GLY A N 1
ATOM 709 C CA . GLY A 1 101 ? 7.141 2.375 -17.516 1.00 86.69 101 GLY A CA 1
ATOM 710 C C . GLY A 1 101 ? 7.588 2.068 -16.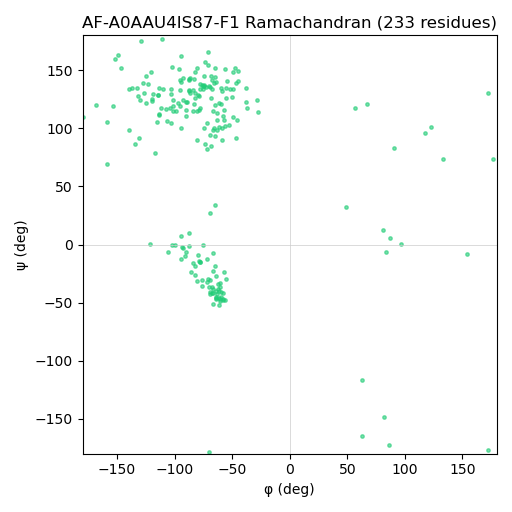091 1.00 86.69 101 GLY A C 1
ATOM 711 O O . GLY A 1 101 ? 7.888 0.932 -15.738 1.00 86.69 101 GLY A O 1
ATOM 712 N N . THR A 1 102 ? 7.672 3.103 -15.258 1.00 82.62 102 THR A N 1
ATOM 713 C CA . THR A 1 102 ? 8.039 2.984 -13.843 1.00 82.62 102 THR A CA 1
ATOM 714 C C . THR A 1 102 ? 6.803 3.075 -12.951 1.00 82.62 102 THR A C 1
ATOM 716 O O . THR A 1 102 ? 5.813 3.723 -13.287 1.00 82.62 102 THR A O 1
ATOM 719 N N . ALA A 1 103 ? 6.861 2.448 -11.776 1.00 81.88 103 ALA A N 1
ATOM 720 C CA . ALA A 1 103 ? 5.793 2.516 -10.784 1.00 81.88 103 ALA A CA 1
ATOM 721 C C . ALA A 1 103 ? 6.273 3.232 -9.513 1.00 81.88 103 ALA A C 1
ATOM 723 O O . ALA A 1 103 ? 7.029 2.690 -8.702 1.00 81.88 103 ALA A O 1
ATOM 724 N N . GLY A 1 104 ? 5.829 4.480 -9.341 1.00 89.00 104 GLY A N 1
ATOM 725 C CA . GLY A 1 104 ? 5.989 5.228 -8.091 1.00 89.00 104 GLY A CA 1
ATOM 726 C C . GLY A 1 104 ? 5.051 4.713 -6.991 1.00 89.00 104 GLY A C 1
ATOM 727 O O . GLY A 1 104 ? 3.991 4.169 -7.298 1.00 89.00 104 GLY A O 1
ATOM 728 N N . LEU A 1 105 ? 5.379 4.949 -5.709 1.00 93.06 105 LEU A N 1
ATOM 729 C CA . LEU A 1 105 ? 4.554 4.472 -4.581 1.00 93.06 105 LEU A CA 1
ATOM 730 C C . LEU A 1 105 ? 3.123 5.002 -4.657 1.00 93.06 105 LEU A C 1
ATOM 732 O O . LEU A 1 105 ? 2.182 4.254 -4.426 1.00 93.06 105 LEU A O 1
ATOM 736 N N . GLY A 1 106 ? 2.955 6.278 -5.017 1.00 90.81 106 GLY A N 1
ATOM 737 C CA . GLY A 1 106 ? 1.632 6.884 -5.160 1.00 90.81 106 GLY A CA 1
ATOM 738 C C . GLY A 1 106 ? 0.770 6.184 -6.215 1.00 90.81 106 GLY A C 1
ATOM 739 O O . GLY A 1 106 ? -0.405 5.938 -5.966 1.00 90.81 106 GLY A O 1
ATOM 740 N N . ASN A 1 107 ? 1.358 5.792 -7.352 1.00 91.00 107 ASN A N 1
ATOM 741 C CA . ASN A 1 107 ? 0.642 5.048 -8.390 1.00 91.00 107 ASN A CA 1
ATOM 742 C C . ASN A 1 107 ? 0.292 3.628 -7.927 1.00 91.00 107 ASN A C 1
ATOM 744 O O . ASN A 1 107 ? -0.821 3.165 -8.152 1.00 91.00 107 ASN A O 1
ATOM 748 N N . THR A 1 108 ? 1.212 2.953 -7.232 1.00 94.12 108 THR A N 1
ATOM 749 C CA . THR A 1 108 ? 0.947 1.642 -6.621 1.00 94.12 108 THR A CA 1
ATOM 750 C C . THR A 1 108 ? -0.225 1.702 -5.645 1.00 94.12 108 THR A C 1
ATOM 752 O O . THR A 1 108 ? -1.131 0.877 -5.721 1.00 94.12 108 THR A O 1
ATOM 755 N N . VAL A 1 109 ? -0.248 2.704 -4.762 1.00 94.44 109 VAL A N 1
ATOM 756 C CA . VAL A 1 109 ? -1.362 2.909 -3.830 1.00 94.44 109 VAL A CA 1
ATOM 757 C C . VAL A 1 109 ? -2.650 3.217 -4.589 1.00 94.44 109 VAL A C 1
ATOM 759 O O . VAL A 1 109 ? -3.682 2.643 -4.269 1.00 94.44 109 VAL A O 1
ATOM 762 N N . LEU A 1 110 ? -2.615 4.060 -5.621 1.00 90.88 110 LEU A N 1
ATOM 763 C CA . LEU A 1 110 ? -3.808 4.355 -6.414 1.00 90.88 110 LEU A CA 1
ATOM 764 C C . LEU A 1 110 ? -4.398 3.092 -7.066 1.00 90.88 110 LEU A C 1
ATOM 766 O O . LEU A 1 110 ? -5.596 2.859 -6.940 1.00 90.88 110 LEU A O 1
ATOM 770 N N . MET A 1 111 ? -3.563 2.238 -7.669 1.00 93.00 111 MET A N 1
ATOM 771 C CA . MET A 1 111 ? -4.007 0.951 -8.224 1.00 93.00 111 MET A CA 1
ATOM 772 C C . MET A 1 111 ? -4.613 0.026 -7.163 1.00 93.00 111 MET A C 1
ATOM 774 O O . MET A 1 111 ? -5.534 -0.732 -7.459 1.00 93.00 111 MET A O 1
ATOM 778 N N . LEU A 1 112 ? -4.120 0.085 -5.923 1.00 95.62 112 LEU A N 1
ATOM 779 C CA . LEU A 1 112 ? -4.681 -0.676 -4.809 1.00 95.62 112 LEU A CA 1
ATOM 780 C C . LEU A 1 112 ? -6.090 -0.188 -4.425 1.00 95.62 112 LEU A C 1
ATOM 782 O O . LEU A 1 112 ? -6.972 -1.006 -4.166 1.00 95.62 112 LEU A O 1
ATOM 786 N N . PHE A 1 113 ? -6.304 1.133 -4.406 1.00 93.31 113 PHE A N 1
ATOM 787 C CA . PHE A 1 113 ? -7.609 1.751 -4.123 1.00 93.31 113 PHE A CA 1
ATOM 788 C C . PHE A 1 113 ? -8.623 1.554 -5.256 1.00 93.31 113 PHE A C 1
ATOM 790 O O . PHE A 1 113 ? -9.820 1.472 -4.987 1.00 93.31 113 PHE A O 1
ATOM 797 N N . GLU A 1 114 ? -8.164 1.447 -6.505 1.00 92.56 114 GLU A N 1
ATOM 798 C CA . GLU A 1 114 ? -9.005 1.029 -7.635 1.00 92.56 114 GLU A CA 1
ATOM 799 C C . GLU A 1 114 ? -9.504 -0.417 -7.468 1.00 92.56 114 GLU A C 1
ATOM 801 O O . GLU A 1 114 ? -10.596 -0.771 -7.918 1.00 92.56 114 GLU A O 1
ATOM 806 N N . GLY A 1 115 ? -8.739 -1.227 -6.735 1.00 94.94 115 GLY A N 1
ATOM 807 C CA . GLY A 1 115 ? -9.105 -2.580 -6.358 1.00 94.94 115 GLY A CA 1
ATOM 808 C C . GLY A 1 115 ? -8.732 -3.626 -7.412 1.00 94.94 115 GLY A C 1
ATOM 809 O O . GLY A 1 115 ? -8.019 -3.340 -8.382 1.00 94.94 115 GLY A O 1
ATOM 810 N N . PRO A 1 116 ? -9.173 -4.877 -7.202 1.00 97.06 116 PRO A N 1
ATOM 811 C CA . PRO A 1 116 ? -8.866 -5.979 -8.100 1.00 97.06 116 PRO A CA 1
ATOM 812 C C . PRO A 1 116 ? -9.548 -5.819 -9.465 1.00 97.06 116 PRO A C 1
ATOM 814 O O . PRO A 1 116 ? -10.711 -5.409 -9.577 1.00 97.06 116 PRO A O 1
ATOM 817 N N . ASP A 1 117 ? -8.832 -6.188 -10.524 1.00 96.12 117 ASP A N 1
ATOM 818 C CA . ASP A 1 117 ? -9.359 -6.187 -11.883 1.00 96.12 117 ASP A CA 1
ATOM 819 C C . ASP A 1 117 ? -10.405 -7.303 -12.085 1.00 96.12 117 ASP A C 1
ATOM 821 O O . ASP A 1 117 ? -10.797 -8.018 -11.159 1.00 96.12 117 ASP A O 1
ATOM 825 N N . ARG A 1 118 ? -10.956 -7.434 -13.297 1.00 97.06 118 ARG A N 1
ATOM 826 C CA . ARG A 1 118 ? -11.984 -8.454 -13.565 1.00 97.06 118 ARG A CA 1
ATOM 827 C C . ARG A 1 118 ? -11.443 -9.882 -13.413 1.00 97.06 118 ARG A C 1
ATOM 829 O O . ARG A 1 118 ? -12.162 -10.736 -12.906 1.00 97.06 118 ARG A O 1
ATOM 836 N N . GLY A 1 119 ? -10.222 -10.150 -13.866 1.00 97.25 119 GLY A N 1
ATOM 837 C CA . GLY A 1 119 ? -9.616 -11.478 -13.779 1.00 97.25 119 GLY A CA 1
ATOM 838 C C . GLY A 1 119 ? -9.283 -11.850 -12.338 1.00 97.25 119 GLY A C 1
ATOM 839 O O . GLY A 1 119 ? -9.578 -12.959 -11.907 1.00 97.25 119 GLY A O 1
ATOM 840 N N . GLU A 1 120 ? -8.742 -10.903 -11.576 1.00 97.69 120 GLU A N 1
ATOM 841 C CA . GLU A 1 120 ? -8.469 -11.044 -10.146 1.00 97.69 120 GLU A CA 1
ATOM 842 C C . GLU A 1 120 ? -9.754 -11.283 -9.340 1.00 97.69 120 GLU A C 1
ATOM 844 O O . GLU A 1 120 ? -9.805 -12.225 -8.552 1.00 97.69 120 GLU A O 1
ATOM 849 N N . ARG A 1 121 ? -10.825 -10.517 -9.595 1.00 98.12 121 ARG A N 1
ATOM 850 C CA . ARG A 1 121 ? -12.132 -10.729 -8.945 1.00 98.12 121 ARG A CA 1
ATOM 851 C C . ARG A 1 121 ? -12.747 -12.083 -9.268 1.00 98.12 121 ARG A C 1
ATOM 853 O O . ARG A 1 121 ? -13.317 -12.715 -8.387 1.00 98.12 121 ARG A O 1
ATOM 860 N N . ASN A 1 122 ? -12.603 -12.555 -10.505 1.00 98.12 122 ASN A N 1
ATOM 861 C CA . ASN A 1 122 ? -13.070 -13.888 -10.893 1.00 98.12 122 ASN A CA 1
ATOM 862 C C . ASN A 1 122 ? -12.321 -15.016 -10.164 1.00 98.12 122 ASN A C 1
ATOM 864 O O . ASN A 1 122 ? -12.824 -16.135 -10.122 1.00 98.12 122 ASN A O 1
ATOM 868 N N . ARG A 1 123 ? -11.142 -14.733 -9.594 1.00 96.81 123 ARG A N 1
ATOM 869 C CA . ARG A 1 123 ? -10.408 -15.657 -8.721 1.00 96.81 123 ARG A CA 1
ATOM 870 C C . ARG A 1 123 ? -10.803 -15.552 -7.245 1.00 96.81 123 ARG A C 1
ATOM 872 O O . ARG A 1 123 ? -10.268 -16.312 -6.464 1.00 96.81 123 ARG A O 1
ATOM 879 N N . GLY A 1 1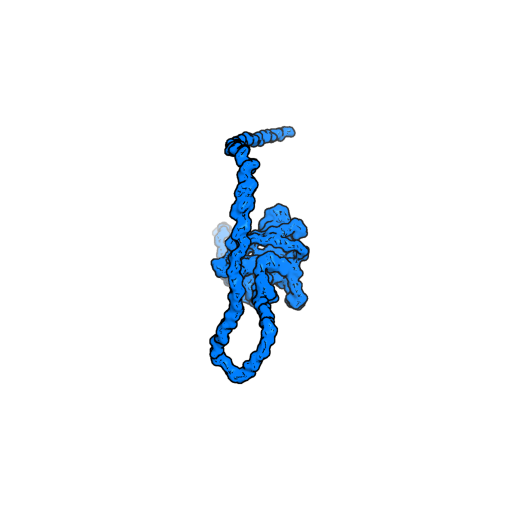24 ? -11.720 -14.656 -6.868 1.00 97.81 124 GLY A N 1
ATOM 880 C CA . GLY A 1 124 ? -12.139 -14.456 -5.474 1.00 97.81 124 GLY A CA 1
ATOM 881 C C . GLY A 1 124 ? -11.429 -13.307 -4.752 1.00 97.81 124 GLY A C 1
ATOM 882 O O . GLY A 1 124 ? -11.752 -13.020 -3.601 1.00 97.81 124 GLY A O 1
ATOM 883 N N . LEU A 1 125 ? -10.517 -12.593 -5.423 1.00 98.31 125 LEU A N 1
ATOM 884 C CA . LEU A 1 125 ? -9.794 -11.477 -4.814 1.00 98.31 125 LEU A CA 1
ATOM 885 C C . LEU A 1 125 ? -10.699 -10.256 -4.623 1.00 98.31 125 LEU A C 1
ATOM 887 O O . LEU A 1 125 ? -11.422 -9.828 -5.528 1.00 98.31 125 LEU A O 1
ATOM 891 N N . THR A 1 1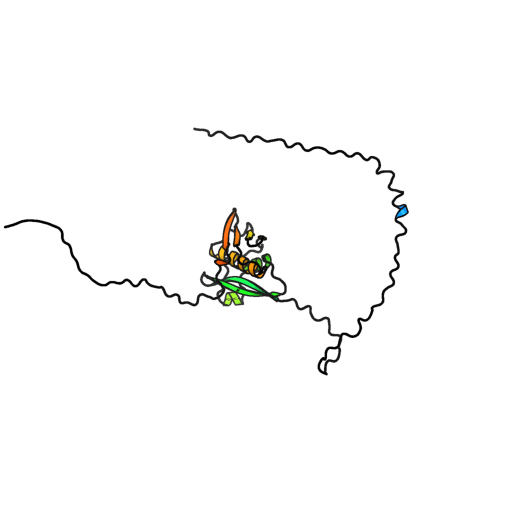26 ? -10.592 -9.647 -3.448 1.00 97.88 126 THR A N 1
ATOM 892 C CA . THR A 1 126 ? -11.331 -8.454 -3.027 1.00 97.88 126 THR A CA 1
ATOM 893 C C . THR A 1 126 ? -10.382 -7.383 -2.476 1.00 97.88 126 THR A C 1
ATOM 895 O O . THR A 1 126 ? -9.172 -7.583 -2.374 1.00 97.88 126 THR A O 1
ATOM 898 N N . THR A 1 127 ? -10.919 -6.208 -2.146 1.00 96.81 127 THR A N 1
ATOM 899 C CA . THR A 1 127 ? -10.197 -5.147 -1.434 1.00 96.81 127 THR A CA 1
ATOM 900 C C . THR A 1 127 ? -11.015 -4.728 -0.220 1.00 96.81 127 THR A C 1
ATOM 902 O O . THR A 1 127 ? -12.237 -4.623 -0.315 1.00 96.81 127 THR A O 1
ATOM 905 N N . GLN A 1 128 ? -10.348 -4.495 0.910 1.00 96.31 128 GLN A N 1
ATOM 906 C CA . GLN A 1 128 ? -10.971 -3.951 2.122 1.00 96.31 128 GLN A CA 1
ATOM 907 C C . GLN A 1 128 ? -10.836 -2.426 2.197 1.00 96.31 128 GLN A C 1
ATOM 909 O O . GLN A 1 128 ? -11.340 -1.793 3.127 1.00 96.31 128 GLN A O 1
ATOM 914 N N . LEU A 1 129 ? -10.154 -1.816 1.223 1.00 94.38 129 LEU A N 1
ATOM 915 C CA . LEU A 1 129 ? -10.069 -0.369 1.120 1.00 94.38 129 LEU A CA 1
ATOM 916 C C . LEU A 1 129 ? -11.377 0.208 0.573 1.00 94.38 129 LEU A C 1
ATOM 918 O O . LEU A 1 129 ? -11.928 -0.320 -0.397 1.00 94.38 129 LEU A O 1
ATOM 922 N N . PRO A 1 130 ? -11.865 1.318 1.149 1.00 89.69 130 PRO A N 1
ATOM 923 C CA . PRO A 1 130 ? -13.008 2.013 0.595 1.00 89.69 130 PRO A CA 1
ATOM 924 C C . PRO A 1 130 ? -12.646 2.580 -0.786 1.00 89.69 130 PRO A C 1
ATOM 926 O O . PRO A 1 130 ? -11.519 3.050 -0.979 1.00 89.69 130 PRO A O 1
ATOM 929 N N . PRO A 1 131 ? -13.592 2.597 -1.739 1.00 84.00 131 PRO A N 1
ATOM 930 C CA . PRO A 1 131 ? -13.361 3.227 -3.029 1.00 84.00 131 PRO A CA 1
ATOM 931 C C . PRO A 1 131 ? -13.014 4.706 -2.829 1.00 84.00 131 PRO A C 1
ATOM 933 O O . PRO A 1 131 ? -13.690 5.426 -2.091 1.00 84.00 131 PRO A O 1
ATOM 936 N N . SER A 1 132 ? -11.957 5.168 -3.494 1.00 79.25 132 SER A N 1
ATOM 937 C CA . SER A 1 132 ? -11.513 6.560 -3.432 1.00 79.25 132 SER A CA 1
ATOM 938 C C . SER A 1 132 ? -11.089 7.039 -4.809 1.00 79.25 132 SER A C 1
ATOM 940 O O . SER A 1 132 ? -10.331 6.374 -5.506 1.00 79.25 132 SER A O 1
ATOM 942 N N . THR A 1 133 ? -11.541 8.232 -5.181 1.00 73.25 133 THR A N 1
ATOM 943 C CA . THR A 1 133 ? -11.059 8.948 -6.371 1.00 73.25 133 THR A CA 1
ATOM 944 C C . THR A 1 133 ? -9.867 9.853 -6.052 1.00 73.25 133 THR A C 1
ATOM 946 O O . THR A 1 133 ? -9.265 10.431 -6.953 1.00 73.25 133 THR A O 1
ATOM 949 N N . VAL A 1 134 ? -9.519 9.984 -4.766 1.00 81.94 134 VAL A N 1
ATOM 950 C CA . VAL A 1 134 ? -8.397 10.787 -4.279 1.00 81.94 134 VAL A CA 1
ATOM 951 C C . VAL A 1 134 ? -7.333 9.850 -3.726 1.00 81.94 134 VAL A C 1
ATOM 953 O O . VAL A 1 134 ? -7.569 9.129 -2.753 1.00 81.94 134 VAL A O 1
ATOM 956 N N . ALA A 1 135 ? -6.154 9.875 -4.342 1.00 76.25 135 ALA A N 1
ATOM 957 C CA . ALA A 1 135 ? -5.016 9.110 -3.862 1.00 76.25 135 ALA A CA 1
ATOM 958 C C . ALA A 1 135 ? -4.555 9.631 -2.484 1.00 76.25 135 ALA A C 1
ATOM 960 O O . ALA A 1 135 ? -4.484 10.849 -2.278 1.00 76.25 135 ALA A O 1
ATOM 961 N N . PRO A 1 136 ? -4.197 8.742 -1.544 1.00 92.00 136 PRO A N 1
ATOM 962 C CA . PRO A 1 136 ? -3.448 9.122 -0.354 1.00 92.00 136 PRO A CA 1
ATOM 963 C C . PRO A 1 136 ? -2.137 9.828 -0.706 1.00 92.00 136 PRO A C 1
ATOM 965 O O . PRO A 1 136 ? -1.513 9.552 -1.732 1.00 92.00 136 PRO A O 1
ATOM 968 N N . THR A 1 137 ? -1.676 10.706 0.182 1.00 94.69 137 THR A N 1
ATOM 969 C CA . THR A 1 137 ? -0.327 11.272 0.059 1.00 94.69 137 THR A CA 1
ATOM 970 C C . THR A 1 137 ? 0.678 10.292 0.646 1.00 94.69 137 THR A C 1
ATOM 972 O O . THR A 1 137 ? 0.542 9.902 1.801 1.00 94.69 137 THR A O 1
ATOM 975 N N . VAL A 1 138 ? 1.705 9.922 -0.118 1.00 96.69 138 VAL A N 1
ATOM 976 C CA . VAL A 1 138 ? 2.760 9.002 0.331 1.00 96.69 138 VAL A CA 1
ATOM 977 C C . VAL A 1 138 ? 4.088 9.746 0.397 1.00 96.69 138 VAL A C 1
ATOM 979 O O . VAL A 1 138 ? 4.480 10.398 -0.570 1.00 96.69 138 VAL A O 1
ATOM 982 N N . ARG A 1 139 ? 4.782 9.650 1.531 1.00 97.00 139 ARG A N 1
ATOM 983 C CA . ARG A 1 139 ? 6.130 10.194 1.738 1.00 97.00 139 ARG A CA 1
ATOM 984 C C . ARG A 1 139 ? 7.039 9.092 2.248 1.00 97.00 139 ARG A C 1
ATOM 986 O O . ARG A 1 139 ? 6.666 8.396 3.185 1.00 97.00 139 ARG A O 1
ATOM 993 N N . ALA A 1 140 ? 8.198 8.932 1.627 1.00 96.94 140 ALA A N 1
ATOM 994 C CA . ALA A 1 140 ? 9.187 7.941 2.020 1.00 96.94 140 ALA A CA 1
ATOM 995 C C . ALA A 1 140 ? 10.480 8.644 2.430 1.00 96.94 140 ALA A C 1
ATOM 997 O O . ALA A 1 140 ? 11.001 9.458 1.670 1.00 96.94 140 ALA A O 1
ATOM 998 N N . ASP A 1 141 ? 10.990 8.281 3.602 1.00 94.81 141 ASP A N 1
ATOM 999 C CA . ASP A 1 141 ? 12.206 8.806 4.212 1.00 94.81 141 ASP A CA 1
ATOM 1000 C C . ASP A 1 141 ? 13.059 7.609 4.665 1.00 94.81 141 ASP A C 1
ATOM 1002 O O . ASP A 1 141 ? 12.885 7.053 5.752 1.00 94.81 141 ASP A O 1
ATOM 1006 N N . GLY A 1 142 ? 13.953 7.145 3.785 1.00 94.06 142 GLY A N 1
ATOM 1007 C CA . GLY A 1 142 ? 14.742 5.933 4.022 1.00 94.06 142 GLY A CA 1
ATOM 1008 C C . GLY A 1 142 ? 13.856 4.688 4.144 1.00 94.06 142 GLY A C 1
ATOM 1009 O O . GLY A 1 142 ? 13.193 4.305 3.173 1.00 94.06 142 GLY A O 1
ATOM 1010 N N . THR A 1 143 ? 13.868 4.065 5.327 1.00 96.50 143 THR A N 1
ATOM 1011 C CA . THR A 1 143 ? 13.069 2.876 5.676 1.00 96.50 143 THR A CA 1
ATOM 1012 C C . THR A 1 143 ? 11.648 3.214 6.127 1.00 96.50 143 THR A C 1
ATOM 1014 O O . THR A 1 143 ? 10.804 2.324 6.160 1.00 96.50 143 THR A O 1
ATOM 1017 N N . VAL A 1 144 ? 11.358 4.468 6.481 1.00 97.69 144 VAL A N 1
ATOM 1018 C CA . VAL A 1 144 ? 10.045 4.874 6.994 1.00 97.69 144 VAL A CA 1
ATOM 1019 C C . VAL A 1 144 ? 9.193 5.418 5.854 1.00 97.69 144 VAL A C 1
ATOM 1021 O O . VAL A 1 144 ? 9.642 6.255 5.072 1.00 97.69 144 VAL A O 1
ATOM 1024 N N . VAL A 1 145 ? 7.944 4.968 5.768 1.00 98.50 145 VAL A N 1
ATOM 1025 C CA . VAL A 1 145 ? 6.969 5.465 4.796 1.00 98.50 145 VAL A CA 1
ATOM 1026 C C . VAL A 1 145 ? 5.715 5.936 5.519 1.00 98.50 145 VAL A C 1
ATOM 1028 O O . VAL A 1 145 ? 5.059 5.167 6.212 1.00 98.50 145 VAL A O 1
ATOM 1031 N N . ASN A 1 146 ? 5.356 7.201 5.329 1.00 98.25 146 ASN A N 1
ATOM 1032 C CA . ASN A 1 146 ? 4.135 7.794 5.856 1.00 98.25 146 ASN A CA 1
ATOM 1033 C C . ASN A 1 146 ? 3.079 7.889 4.751 1.00 98.25 146 ASN A C 1
ATOM 1035 O O . ASN A 1 146 ? 3.311 8.496 3.702 1.00 98.25 146 ASN A O 1
ATOM 1039 N N . VAL A 1 147 ? 1.906 7.314 5.000 1.00 97.88 147 VAL A N 1
ATOM 1040 C CA . VAL A 1 147 ? 0.742 7.346 4.115 1.00 97.88 147 VAL A CA 1
ATOM 1041 C C . VAL A 1 147 ? -0.357 8.150 4.791 1.00 97.88 147 VAL A C 1
ATOM 1043 O O . VAL A 1 147 ? -0.931 7.713 5.779 1.00 97.88 147 VAL A O 1
ATOM 1046 N N . GLN A 1 148 ? -0.675 9.320 4.256 1.00 96.69 148 GLN A N 1
ATOM 1047 C CA . GLN A 1 148 ? -1.728 10.180 4.781 1.00 96.69 148 GLN A CA 1
ATOM 1048 C C . GLN A 1 148 ? -3.004 9.998 3.961 1.00 96.69 148 GLN A C 1
ATOM 1050 O O . GLN A 1 148 ? -3.048 10.328 2.770 1.00 96.69 148 GLN A O 1
ATOM 1055 N N . LEU A 1 149 ? -4.042 9.463 4.602 1.00 94.50 149 LEU A N 1
ATOM 1056 C CA . LEU A 1 149 ? -5.339 9.247 3.972 1.00 94.50 149 LEU A CA 1
ATOM 1057 C C . LEU A 1 149 ? -6.100 10.570 3.805 1.00 94.50 149 LEU A C 1
ATOM 1059 O O . LEU A 1 149 ? -6.030 11.450 4.672 1.00 94.50 149 LEU A O 1
ATOM 1063 N N . PRO A 1 150 ? -6.879 10.725 2.719 1.00 91.44 150 PRO A N 1
ATOM 1064 C CA . PRO A 1 150 ? -7.739 11.887 2.565 1.00 91.44 150 PRO A CA 1
ATOM 1065 C C . PRO A 1 150 ? -8.829 11.888 3.644 1.00 91.44 150 PRO A C 1
ATOM 1067 O O . PRO A 1 150 ? -9.288 10.839 4.098 1.00 91.44 150 PRO A O 1
ATOM 1070 N N . ARG A 1 151 ? -9.313 13.079 4.018 1.00 89.12 151 ARG A N 1
ATOM 1071 C CA . ARG A 1 151 ? -10.355 13.244 5.055 1.00 89.12 151 ARG A CA 1
ATOM 1072 C C . ARG A 1 151 ? -11.649 12.474 4.755 1.00 89.12 151 ARG A C 1
ATOM 1074 O O . ARG A 1 151 ? -12.382 12.155 5.683 1.00 89.12 151 ARG A O 1
ATOM 1081 N N . SER A 1 152 ? -11.913 12.176 3.483 1.00 86.38 152 SER A N 1
ATOM 1082 C CA . SER A 1 152 ? -13.070 11.412 3.009 1.00 86.38 152 SER A CA 1
ATOM 1083 C C . SER A 1 152 ? -12.951 9.894 3.187 1.00 86.38 152 SER A C 1
ATOM 1085 O O . SER A 1 152 ? -13.967 9.219 3.080 1.00 86.38 152 SER A O 1
ATOM 1087 N N . ALA A 1 153 ? -11.760 9.343 3.460 1.00 84.19 153 ALA A N 1
ATOM 1088 C CA . ALA A 1 153 ? -11.539 7.891 3.522 1.00 84.19 153 ALA A CA 1
ATOM 1089 C C . ALA A 1 153 ? -12.157 7.206 4.757 1.00 84.19 153 ALA A C 1
ATOM 1091 O O . ALA A 1 153 ? -12.229 5.981 4.803 1.00 84.19 153 ALA A O 1
ATOM 1092 N N . GLY A 1 154 ? -12.597 7.971 5.764 1.00 86.12 154 GLY A N 1
ATOM 1093 C CA . GLY A 1 154 ? -13.068 7.413 7.034 1.00 86.12 154 GLY A CA 1
ATOM 1094 C C . GLY A 1 154 ? -11.971 6.650 7.793 1.00 86.12 154 GLY A C 1
ATOM 1095 O O . GLY A 1 154 ? -10.780 6.804 7.524 1.00 86.12 154 GLY A O 1
ATOM 1096 N N . SER A 1 155 ? -12.366 5.852 8.787 1.00 90.69 155 SER A N 1
ATOM 1097 C CA . SER A 1 155 ? -11.460 4.931 9.484 1.00 90.69 155 SER A CA 1
ATOM 1098 C C . SER A 1 155 ? -11.365 3.603 8.748 1.00 90.69 155 SER A C 1
ATOM 1100 O O . SER A 1 155 ? -12.391 2.989 8.462 1.00 90.69 155 SER A O 1
ATOM 1102 N N . LEU A 1 156 ? -10.144 3.137 8.514 1.00 94.94 156 LEU A N 1
ATOM 1103 C CA . LEU A 1 156 ? -9.887 1.813 7.956 1.00 94.94 156 LEU A CA 1
ATOM 1104 C C . LEU A 1 156 ? -9.945 0.735 9.043 1.00 94.94 156 LEU A C 1
ATOM 1106 O O . LEU A 1 156 ? -9.587 0.995 10.195 1.00 94.94 156 LEU A O 1
ATOM 1110 N N . THR A 1 157 ? -10.367 -0.465 8.650 1.00 95.94 157 THR A N 1
ATOM 1111 C CA . THR A 1 157 ? -10.244 -1.687 9.456 1.00 95.94 157 THR A CA 1
ATOM 1112 C C . THR A 1 157 ? -8.783 -2.133 9.539 1.00 95.94 157 THR A C 1
ATOM 1114 O O . THR A 1 157 ? -7.948 -1.690 8.750 1.00 95.94 157 THR A O 1
ATOM 1117 N N . GLU A 1 158 ? -8.470 -3.038 10.466 1.00 96.38 158 GLU A N 1
ATOM 1118 C CA . GLU A 1 158 ? -7.123 -3.607 10.607 1.00 96.38 158 GLU A CA 1
ATOM 1119 C C . GLU A 1 158 ? -6.654 -4.294 9.316 1.00 96.38 158 GLU A C 1
ATOM 1121 O O . GLU A 1 158 ? -5.603 -3.947 8.788 1.00 96.38 158 GLU A O 1
ATOM 1126 N N . THR A 1 159 ? -7.489 -5.141 8.703 1.00 97.75 159 THR A N 1
ATOM 1127 C CA . THR A 1 159 ? -7.166 -5.785 7.417 1.00 97.75 159 THR A CA 1
ATOM 1128 C C . THR A 1 159 ? -6.935 -4.774 6.291 1.00 97.75 159 THR A C 1
ATOM 1130 O O . THR A 1 159 ? -6.062 -4.976 5.454 1.00 97.75 159 THR A O 1
ATOM 1133 N N . ALA A 1 160 ? -7.685 -3.668 6.254 1.00 97.19 160 ALA A N 1
ATOM 1134 C CA . ALA A 1 160 ? -7.480 -2.612 5.262 1.00 97.19 160 ALA A CA 1
ATOM 1135 C C . ALA A 1 160 ? -6.166 -1.839 5.497 1.00 97.19 160 ALA A C 1
ATOM 1137 O O . ALA A 1 160 ? -5.490 -1.465 4.537 1.00 97.19 160 ALA A O 1
ATOM 1138 N N . ILE A 1 161 ? -5.785 -1.619 6.763 1.00 97.88 161 ILE A N 1
ATOM 1139 C CA . ILE A 1 161 ? -4.482 -1.047 7.133 1.00 97.88 161 ILE A CA 1
ATOM 1140 C C . ILE A 1 161 ? -3.362 -1.992 6.703 1.00 97.88 161 ILE A C 1
ATOM 1142 O O . ILE A 1 161 ? -2.420 -1.536 6.062 1.00 97.88 161 ILE A O 1
ATOM 1146 N N . ASP A 1 162 ? -3.488 -3.286 6.984 1.00 98.38 162 ASP A N 1
ATOM 1147 C CA . ASP A 1 162 ? -2.516 -4.308 6.598 1.00 98.38 162 ASP A CA 1
ATOM 1148 C C . ASP A 1 162 ? -2.351 -4.395 5.083 1.00 98.38 162 ASP A C 1
ATOM 1150 O O . ASP A 1 162 ? -1.231 -4.382 4.574 1.00 98.38 162 ASP A O 1
ATOM 1154 N N . GLN A 1 163 ? -3.465 -4.421 4.349 1.00 98.12 163 GLN A N 1
ATOM 1155 C CA . GLN A 1 163 ? -3.482 -4.453 2.891 1.00 98.12 163 GLN A CA 1
ATOM 1156 C C . GLN A 1 163 ? -2.704 -3.266 2.301 1.00 98.12 163 GLN A C 1
ATOM 1158 O O . GLN A 1 163 ? -1.848 -3.437 1.425 1.00 98.12 163 GLN A O 1
ATOM 1163 N N . LEU A 1 164 ? -2.976 -2.057 2.803 1.00 97.88 164 LEU A N 1
ATOM 1164 C CA . LEU A 1 164 ? -2.297 -0.833 2.386 1.00 97.88 164 LEU A CA 1
ATOM 1165 C C . LEU A 1 164 ? -0.821 -0.837 2.789 1.00 97.88 164 LEU A C 1
ATOM 1167 O O . LEU A 1 164 ? 0.049 -0.591 1.952 1.00 97.88 164 LEU A O 1
ATOM 1171 N N . ALA A 1 165 ? -0.534 -1.122 4.057 1.00 98.38 165 ALA A N 1
ATOM 1172 C CA . ALA A 1 165 ? 0.807 -1.066 4.611 1.00 98.38 165 ALA A CA 1
ATOM 1173 C C . ALA A 1 165 ? 1.726 -2.098 3.953 1.00 98.38 165 ALA A C 1
ATOM 1175 O O . ALA A 1 165 ? 2.808 -1.732 3.503 1.00 98.38 165 ALA A O 1
ATOM 1176 N N . CYS A 1 166 ? 1.283 -3.345 3.785 1.00 98.38 166 CYS A N 1
ATOM 1177 C CA . CYS A 1 166 ? 2.090 -4.376 3.140 1.00 98.38 166 CYS A CA 1
ATOM 1178 C C . CYS A 1 166 ? 2.327 -4.114 1.655 1.00 98.38 166 CYS A C 1
ATOM 1180 O O . CYS A 1 166 ? 3.436 -4.328 1.160 1.00 98.38 166 CYS A O 1
ATOM 1182 N N . THR A 1 167 ? 1.336 -3.565 0.949 1.00 97.94 167 THR A N 1
ATOM 1183 C CA . THR A 1 167 ? 1.526 -3.127 -0.440 1.00 97.94 167 THR A CA 1
ATOM 1184 C C . THR A 1 167 ? 2.603 -2.049 -0.534 1.00 97.94 167 THR A C 1
ATOM 1186 O O . THR A 1 167 ? 3.528 -2.159 -1.339 1.00 97.94 167 THR A O 1
ATOM 1189 N N . VAL A 1 168 ? 2.527 -1.023 0.316 1.00 98.00 168 VAL A N 1
ATOM 1190 C CA . VAL A 1 168 ? 3.492 0.085 0.327 1.00 98.00 168 VAL A CA 1
ATOM 1191 C C . VAL A 1 168 ? 4.882 -0.380 0.758 1.00 98.00 168 VAL A C 1
ATOM 1193 O O . VAL A 1 168 ? 5.867 0.021 0.139 1.00 98.00 168 VAL A O 1
ATOM 1196 N N . ALA A 1 169 ? 4.974 -1.240 1.772 1.00 98.12 169 ALA A N 1
ATOM 1197 C CA . ALA A 1 169 ? 6.234 -1.754 2.293 1.00 98.12 169 ALA A CA 1
ATOM 1198 C C . ALA A 1 169 ? 6.994 -2.547 1.222 1.00 98.12 169 ALA A C 1
ATOM 1200 O O . ALA A 1 169 ? 8.144 -2.234 0.914 1.00 98.12 169 ALA A O 1
ATOM 1201 N N . VAL A 1 170 ? 6.332 -3.516 0.579 1.00 96.38 170 VAL A N 1
ATOM 1202 C CA . VAL A 1 170 ? 6.958 -4.318 -0.481 1.00 96.38 170 VAL A CA 1
ATOM 1203 C C . VAL A 1 170 ? 7.273 -3.458 -1.703 1.00 96.38 170 VAL A C 1
ATOM 1205 O O . VAL A 1 170 ? 8.338 -3.606 -2.298 1.00 96.38 170 VAL A O 1
ATOM 1208 N N . ALA A 1 171 ? 6.408 -2.505 -2.060 1.00 95.62 171 ALA A N 1
ATOM 1209 C CA . ALA A 1 171 ? 6.714 -1.563 -3.130 1.00 95.62 171 ALA A CA 1
ATOM 1210 C C . ALA A 1 171 ? 7.959 -0.714 -2.815 1.00 95.62 171 ALA A C 1
ATOM 1212 O O . ALA A 1 171 ? 8.789 -0.517 -3.701 1.00 95.62 171 ALA A O 1
ATOM 1213 N N . ARG A 1 172 ? 8.145 -0.265 -1.565 1.00 96.56 172 ARG A N 1
ATOM 1214 C CA . ARG A 1 172 ? 9.328 0.504 -1.146 1.00 96.56 172 ARG A CA 1
ATOM 1215 C C . ARG A 1 172 ? 10.612 -0.315 -1.262 1.00 96.56 172 ARG A C 1
ATOM 1217 O O . ARG A 1 172 ? 11.579 0.188 -1.825 1.00 96.56 172 ARG A O 1
ATOM 1224 N N . LEU A 1 173 ? 10.597 -1.569 -0.811 1.00 95.31 173 LEU A N 1
ATOM 1225 C CA . LEU A 1 173 ? 11.740 -2.483 -0.939 1.00 95.31 173 LEU A CA 1
ATOM 1226 C C . LEU A 1 173 ? 12.099 -2.771 -2.404 1.00 95.31 173 LEU A C 1
ATOM 1228 O O . LEU A 1 173 ? 13.264 -2.915 -2.755 1.00 95.31 173 LEU A O 1
ATOM 1232 N N . ARG A 1 174 ? 11.102 -2.817 -3.295 1.00 92.62 174 ARG A N 1
ATOM 1233 C CA . ARG A 1 174 ? 11.334 -2.986 -4.740 1.00 92.62 174 ARG A CA 1
ATOM 1234 C C . ARG A 1 174 ? 11.923 -1.741 -5.395 1.00 92.62 174 ARG A C 1
ATOM 1236 O O . ARG A 1 174 ? 12.656 -1.867 -6.369 1.00 92.62 174 ARG A O 1
ATOM 1243 N N . GLN A 1 175 ? 11.573 -0.558 -4.898 1.00 92.88 175 GLN A N 1
ATOM 1244 C CA . GLN A 1 175 ? 12.105 0.707 -5.400 1.00 92.88 175 GLN A CA 1
ATOM 1245 C C . GLN A 1 175 ? 13.529 0.987 -4.933 1.00 92.88 175 GLN A C 1
ATOM 1247 O O . GLN A 1 175 ? 14.268 1.665 -5.640 1.00 92.88 175 GLN A O 1
ATOM 1252 N N . ASP A 1 176 ? 13.895 0.502 -3.750 1.00 94.44 176 ASP A N 1
ATOM 1253 C CA . ASP A 1 176 ? 15.208 0.716 -3.153 1.00 94.44 176 ASP A CA 1
ATOM 1254 C C . ASP A 1 176 ? 15.741 -0.605 -2.586 1.00 94.44 176 ASP A C 1
ATOM 1256 O O . ASP A 1 176 ? 15.529 -0.911 -1.410 1.00 94.44 176 ASP A O 1
ATOM 1260 N N . PRO A 1 177 ? 16.416 -1.407 -3.431 1.00 93.31 177 PRO A N 1
ATOM 1261 C CA . PRO A 1 177 ? 16.923 -2.722 -3.048 1.00 93.31 177 PRO A CA 1
ATOM 1262 C C . PRO A 1 177 ? 18.036 -2.692 -1.993 1.00 93.31 177 PRO A C 1
ATOM 1264 O O . PRO A 1 177 ? 18.458 -3.752 -1.546 1.00 93.31 177 PRO A O 1
ATOM 1267 N N . ALA A 1 178 ? 18.551 -1.510 -1.629 1.00 95.88 178 ALA A N 1
ATOM 1268 C CA . ALA A 1 178 ? 19.535 -1.366 -0.558 1.00 95.88 178 ALA A CA 1
ATOM 1269 C C . ALA A 1 178 ? 18.895 -1.393 0.842 1.00 95.88 178 ALA A C 1
ATOM 1271 O O . ALA A 1 178 ? 19.614 -1.413 1.840 1.00 95.88 178 ALA A O 1
ATOM 1272 N N . LEU A 1 179 ? 17.562 -1.355 0.931 1.00 96.81 179 LEU A N 1
ATOM 1273 C CA . LEU A 1 179 ? 16.833 -1.459 2.188 1.00 96.81 179 LEU A CA 1
ATOM 1274 C C . LEU A 1 179 ? 16.554 -2.921 2.539 1.00 96.81 179 LEU A C 1
ATOM 1276 O O . LEU A 1 179 ? 15.991 -3.656 1.734 1.00 96.81 179 LEU A O 1
ATOM 1280 N N . ASP A 1 180 ? 16.826 -3.299 3.786 1.00 96.62 180 ASP A N 1
ATOM 1281 C CA . ASP A 1 180 ? 16.466 -4.627 4.302 1.00 96.62 180 ASP A CA 1
ATOM 1282 C C . ASP A 1 180 ? 15.003 -4.703 4.769 1.00 96.62 180 ASP A C 1
ATOM 1284 O O . ASP A 1 180 ? 14.402 -5.774 4.794 1.00 96.62 180 ASP A O 1
ATOM 1288 N N . ARG A 1 181 ? 14.421 -3.561 5.163 1.00 97.31 181 ARG A N 1
ATOM 1289 C CA . ARG A 1 181 ? 13.046 -3.458 5.674 1.00 97.31 181 ARG A CA 1
ATOM 1290 C C . ARG A 1 181 ? 12.410 -2.100 5.400 1.00 97.31 181 ARG A C 1
ATOM 1292 O O . ARG A 1 181 ? 13.103 -1.096 5.224 1.00 97.31 181 ARG A O 1
ATOM 1299 N N . ALA A 1 182 ? 11.081 -2.067 5.433 1.00 98.19 182 ALA A N 1
ATOM 1300 C CA . ALA A 1 182 ? 10.288 -0.850 5.335 1.00 98.19 182 ALA A CA 1
ATOM 1301 C C . ALA A 1 182 ? 9.218 -0.808 6.436 1.00 98.19 182 ALA A C 1
ATOM 1303 O O . ALA A 1 182 ? 8.431 -1.739 6.578 1.00 98.19 182 ALA A O 1
ATOM 1304 N N . GLN A 1 183 ? 9.168 0.288 7.191 1.00 98.44 183 GLN A N 1
ATOM 1305 C CA . GLN A 1 183 ? 8.149 0.546 8.203 1.00 98.44 183 GLN A CA 1
ATOM 1306 C C . GLN A 1 183 ? 7.120 1.520 7.641 1.00 98.44 183 GLN A C 1
ATOM 1308 O O . GLN A 1 183 ? 7.456 2.659 7.315 1.00 98.44 183 GLN A O 1
ATOM 1313 N N . VAL A 1 184 ? 5.863 1.096 7.555 1.00 98.69 184 VAL A N 1
ATOM 1314 C CA . VAL A 1 184 ? 4.780 1.947 7.057 1.00 98.69 184 VAL A CA 1
ATOM 1315 C C . VAL A 1 184 ? 3.937 2.449 8.218 1.00 98.69 184 VAL A C 1
ATOM 1317 O O . VAL A 1 184 ? 3.532 1.663 9.072 1.00 98.69 184 VAL A O 1
ATOM 1320 N N . THR A 1 185 ? 3.641 3.745 8.206 1.00 98.44 185 THR A N 1
ATOM 1321 C CA . THR A 1 185 ? 2.687 4.410 9.094 1.00 98.44 185 THR A CA 1
ATOM 1322 C C . THR A 1 185 ? 1.583 5.029 8.246 1.00 98.44 185 THR A C 1
ATOM 1324 O O . THR A 1 185 ? 1.838 5.834 7.355 1.00 98.44 185 THR A O 1
ATOM 1327 N N . VAL A 1 186 ? 0.344 4.664 8.529 1.00 98.19 186 VAL A N 1
ATOM 1328 C CA . VAL A 1 186 ? -0.881 5.180 7.926 1.00 98.19 186 VAL A CA 1
ATOM 1329 C C . VAL A 1 186 ? -1.512 6.185 8.886 1.00 98.19 186 VAL A C 1
ATOM 1331 O O . VAL A 1 186 ? -1.967 5.829 9.972 1.00 98.19 186 VAL A O 1
ATOM 1334 N N . GLU A 1 187 ? -1.560 7.445 8.470 1.00 97.69 187 GLU A N 1
ATOM 1335 C CA . GLU A 1 187 ? -2.279 8.513 9.154 1.00 97.69 187 GLU A CA 1
ATOM 1336 C C . GLU A 1 187 ? -3.712 8.592 8.622 1.00 97.69 187 GLU A C 1
ATOM 1338 O O . GLU A 1 187 ? -3.963 8.895 7.451 1.00 97.69 187 GLU A O 1
ATOM 1343 N N . GLN A 1 188 ? -4.663 8.310 9.504 1.00 95.56 188 GLN A N 1
ATOM 1344 C CA . GLN A 1 188 ? -6.089 8.312 9.215 1.00 95.56 188 GLN A CA 1
ATOM 1345 C C . GLN A 1 188 ? -6.734 9.660 9.583 1.00 95.56 188 GLN A C 1
ATOM 1347 O O . GLN A 1 188 ? -6.207 10.409 10.416 1.00 95.56 188 GLN A O 1
ATOM 1352 N N . PRO A 1 189 ? -7.934 9.963 9.049 1.00 93.50 189 PRO A N 1
ATOM 1353 C CA . PRO A 1 189 ? -8.717 11.107 9.498 1.00 93.50 189 PRO A CA 1
ATOM 1354 C C . PRO A 1 189 ? -8.897 11.112 11.024 1.00 93.50 189 PRO A C 1
ATOM 1356 O O . PRO A 1 189 ? -9.222 10.091 11.634 1.00 93.50 189 PRO A O 1
ATOM 1359 N N . GLY A 1 190 ? -8.682 12.278 11.640 1.00 91.44 190 GLY A N 1
ATOM 1360 C CA . GLY A 1 190 ? -8.701 12.441 13.098 1.00 91.44 190 GLY A CA 1
ATOM 1361 C C . GLY A 1 190 ? -7.360 12.174 13.794 1.00 91.44 190 GLY A C 1
ATOM 1362 O O . GLY A 1 190 ? -7.320 12.201 15.019 1.00 91.44 190 GLY A O 1
ATOM 1363 N N . GLY A 1 191 ? -6.275 11.938 13.044 1.00 92.38 191 GLY A N 1
ATOM 1364 C CA . GLY A 1 191 ? -4.915 11.813 13.584 1.00 92.38 191 GLY A CA 1
ATOM 1365 C C . GLY A 1 191 ? -4.587 10.440 14.174 1.00 92.38 191 GLY A C 1
ATOM 1366 O O . GLY A 1 191 ? -3.581 10.295 14.863 1.00 92.38 191 GLY A O 1
ATOM 1367 N N . ARG A 1 192 ? -5.425 9.425 13.927 1.00 94.56 192 ARG A N 1
ATOM 1368 C CA . ARG A 1 192 ? -5.095 8.044 14.299 1.00 94.56 192 ARG A CA 1
ATOM 1369 C C . ARG A 1 192 ? -3.970 7.524 13.416 1.00 94.56 192 ARG A C 1
ATOM 1371 O O . ARG A 1 192 ? -4.002 7.710 12.202 1.00 94.56 192 ARG A O 1
ATOM 1378 N N . LEU A 1 193 ? -3.017 6.849 14.045 1.00 96.88 193 LEU A N 1
ATOM 1379 C CA . LEU A 1 193 ? -1.884 6.217 13.386 1.00 96.88 193 LEU A CA 1
ATOM 1380 C C . LEU A 1 193 ? -2.008 4.703 13.534 1.00 96.88 193 LEU A C 1
ATOM 1382 O O . LEU A 1 193 ? -2.287 4.208 14.624 1.00 96.88 193 LEU A O 1
ATOM 1386 N N . ALA A 1 194 ? -1.787 3.987 12.442 1.00 97.38 194 ALA A N 1
ATOM 1387 C CA . ALA A 1 194 ? -1.676 2.533 12.415 1.00 97.38 194 ALA A CA 1
ATOM 1388 C C . ALA A 1 194 ? -0.713 2.129 11.297 1.00 97.38 194 ALA A C 1
ATOM 1390 O O . ALA A 1 194 ? -0.428 2.943 10.428 1.00 97.38 194 ALA A O 1
ATOM 1391 N N . GLY A 1 195 ? -0.191 0.911 11.280 1.00 96.31 195 GLY A N 1
ATOM 1392 C CA . GLY A 1 195 ? 0.778 0.530 10.256 1.00 96.31 195 GLY A CA 1
ATOM 1393 C C . GLY A 1 195 ? 1.399 -0.833 10.500 1.00 96.31 195 GLY A C 1
ATOM 1394 O O . GLY A 1 195 ? 1.032 -1.515 11.451 1.00 96.31 195 GLY A O 1
ATOM 1395 N N . ARG A 1 196 ? 2.347 -1.209 9.639 1.00 97.94 196 ARG A N 1
ATOM 1396 C CA . ARG A 1 196 ? 3.041 -2.504 9.660 1.00 97.94 196 ARG A CA 1
ATOM 1397 C C . ARG A 1 196 ? 4.480 -2.376 9.185 1.00 97.94 196 ARG A C 1
ATOM 1399 O O . ARG A 1 196 ? 4.788 -1.503 8.366 1.00 97.94 196 ARG A O 1
ATOM 1406 N N . SER A 1 197 ? 5.335 -3.267 9.683 1.00 97.81 197 SER A N 1
ATOM 1407 C CA . SER A 1 197 ? 6.648 -3.524 9.094 1.00 97.81 197 SER A CA 1
ATOM 1408 C C . SER A 1 197 ? 6.504 -4.465 7.896 1.00 97.81 197 SER A C 1
ATOM 1410 O O . SER A 1 197 ? 5.606 -5.306 7.861 1.00 97.81 197 SER A O 1
ATOM 1412 N N . SER A 1 198 ? 7.421 -4.368 6.932 1.00 97.19 198 SER A N 1
ATOM 1413 C CA . SER A 1 198 ? 7.572 -5.357 5.860 1.00 97.19 198 SER A CA 1
ATOM 1414 C C . SER A 1 198 ? 7.788 -6.775 6.387 1.00 97.19 198 SER A C 1
ATOM 1416 O O . SER A 1 198 ? 7.390 -7.722 5.719 1.00 97.19 198 SER A O 1
ATOM 1418 N N . ASP A 1 199 ? 8.398 -6.910 7.568 1.00 97.12 199 ASP A N 1
ATOM 1419 C CA . ASP A 1 199 ? 8.722 -8.203 8.187 1.00 97.12 199 ASP A CA 1
ATOM 1420 C C . ASP A 1 199 ? 7.464 -8.990 8.589 1.00 97.12 199 ASP A C 1
ATOM 1422 O O . ASP A 1 199 ? 7.499 -10.214 8.679 1.00 97.12 199 ASP A O 1
ATOM 1426 N N . ASP A 1 200 ? 6.343 -8.294 8.788 1.00 96.56 200 ASP A N 1
ATOM 1427 C CA . ASP A 1 200 ? 5.075 -8.909 9.177 1.00 96.56 200 ASP A CA 1
ATOM 1428 C C . ASP A 1 200 ? 4.219 -9.294 7.955 1.00 96.56 200 ASP A C 1
ATOM 1430 O O . ASP A 1 200 ? 3.174 -9.936 8.091 1.00 96.56 200 ASP A O 1
ATOM 1434 N N . CYS A 1 201 ? 4.606 -8.864 6.753 1.00 96.69 201 CYS A N 1
ATOM 1435 C CA . CYS A 1 201 ? 3.810 -9.067 5.551 1.00 96.69 201 CYS A CA 1
ATOM 1436 C C . CYS A 1 201 ? 3.948 -10.497 5.020 1.00 96.69 201 CYS A C 1
ATOM 1438 O O . CYS A 1 201 ? 5.063 -11.018 4.962 1.00 96.69 201 CYS A O 1
ATOM 1440 N N . PRO A 1 202 ? 2.847 -11.132 4.579 1.00 93.75 202 PRO A N 1
ATOM 1441 C CA . PRO A 1 202 ? 2.923 -12.486 4.056 1.00 93.75 202 PRO A CA 1
ATOM 1442 C C . PRO A 1 202 ? 3.762 -12.501 2.781 1.00 93.75 202 PRO A C 1
ATOM 1444 O O . PRO A 1 202 ? 3.434 -11.845 1.795 1.00 93.75 202 PRO A O 1
ATOM 1447 N N . THR A 1 203 ? 4.851 -13.260 2.779 1.00 81.81 203 THR A N 1
ATOM 1448 C CA . THR A 1 203 ? 5.588 -13.559 1.554 1.00 81.81 203 THR A CA 1
ATOM 1449 C C . THR A 1 203 ? 4.688 -14.437 0.685 1.00 81.81 203 THR A C 1
ATOM 1451 O O . THR A 1 203 ? 4.024 -15.325 1.199 1.00 81.81 203 THR A O 1
ATOM 1454 N N . GLY A 1 204 ? 4.575 -14.135 -0.612 1.00 60.25 204 GLY A N 1
ATOM 1455 C CA . GLY A 1 204 ? 3.543 -14.654 -1.526 1.00 60.25 204 GLY A CA 1
ATOM 1456 C C . GLY A 1 204 ? 3.542 -16.159 -1.833 1.00 60.25 204 GLY A C 1
ATOM 1457 O O . GLY A 1 204 ? 3.174 -16.540 -2.940 1.00 60.25 204 GLY A O 1
ATOM 1458 N N . GLU A 1 205 ? 3.911 -17.009 -0.886 1.00 41.12 205 GLU A N 1
ATOM 1459 C CA . GLU A 1 205 ? 3.484 -18.396 -0.857 1.00 41.12 205 GLU A CA 1
ATOM 1460 C C . GLU A 1 205 ? 2.187 -18.430 -0.047 1.00 41.12 205 GLU A C 1
ATOM 1462 O O . GLU A 1 205 ? 2.178 -18.164 1.156 1.00 41.12 205 GLU A O 1
ATOM 1467 N N . ALA A 1 206 ? 1.064 -18.696 -0.718 1.00 42.62 206 ALA A N 1
ATOM 1468 C CA . ALA A 1 206 ? -0.176 -19.011 -0.021 1.00 42.62 206 ALA A CA 1
ATOM 1469 C C . ALA A 1 206 ? 0.133 -20.043 1.081 1.00 42.62 206 ALA A C 1
ATOM 1471 O O . ALA A 1 206 ? 0.928 -20.957 0.825 1.00 42.62 206 ALA A O 1
ATOM 1472 N N . PRO A 1 207 ? -0.451 -19.931 2.289 1.00 38.66 207 PRO A N 1
ATOM 1473 C CA . PRO A 1 207 ? -0.279 -20.957 3.300 1.00 38.66 207 PRO A CA 1
ATOM 1474 C C . PRO A 1 207 ? -0.763 -22.271 2.693 1.00 38.66 207 PRO A C 1
ATOM 1476 O O . PRO A 1 207 ? -1.959 -22.480 2.483 1.00 38.66 207 PRO A O 1
ATOM 1479 N N . THR A 1 208 ? 0.185 -23.149 2.366 1.00 32.41 208 THR A N 1
ATOM 1480 C CA . THR A 1 208 ? -0.131 -24.533 2.038 1.00 32.41 208 THR A CA 1
ATOM 1481 C C . THR A 1 208 ? -0.870 -25.035 3.263 1.00 32.41 208 THR A C 1
ATOM 1483 O O 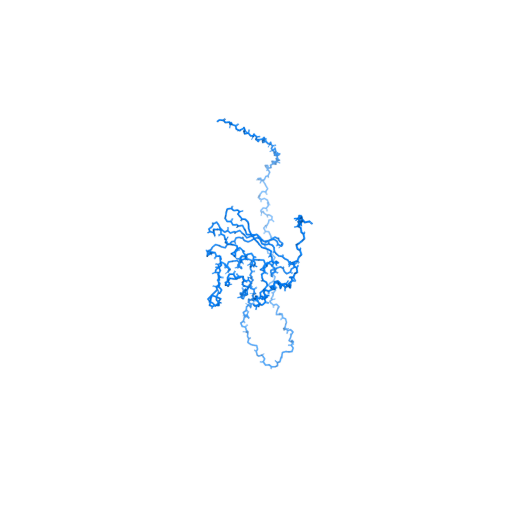. THR A 1 208 ? -0.328 -24.989 4.366 1.00 32.41 208 THR A O 1
ATOM 1486 N N . SER A 1 209 ? -2.142 -25.388 3.106 1.00 52.28 209 SER A N 1
ATOM 1487 C CA . SER A 1 209 ? -2.974 -25.879 4.195 1.00 52.28 209 SER A CA 1
ATOM 1488 C C . SER A 1 209 ? -2.335 -27.136 4.788 1.00 52.28 209 SER A C 1
ATOM 1490 O O . SER A 1 209 ? -2.577 -28.226 4.290 1.00 52.28 209 SER A O 1
ATOM 1492 N N . ALA A 1 210 ? -1.473 -26.975 5.794 1.00 53.34 210 ALA A N 1
ATOM 1493 C CA . ALA A 1 210 ? -0.968 -28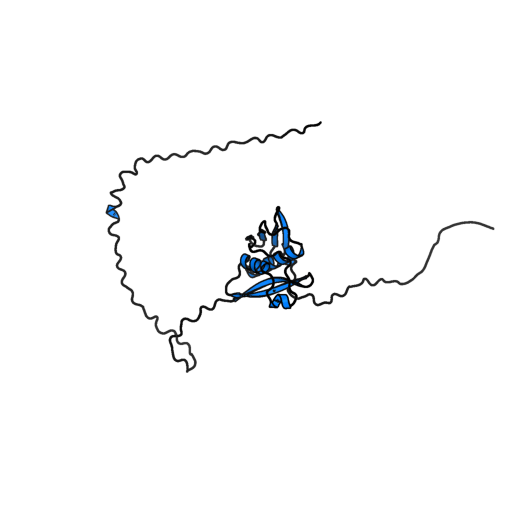.002 6.700 1.00 53.34 210 ALA A CA 1
ATOM 1494 C C . ALA A 1 210 ? 0.076 -27.399 7.660 1.00 53.34 210 ALA A C 1
ATOM 1496 O O . ALA A 1 210 ? 1.254 -27.725 7.593 1.00 53.34 210 ALA A O 1
ATOM 1497 N N . GLU A 1 211 ? -0.361 -26.612 8.639 1.00 43.69 211 GLU A N 1
ATOM 1498 C CA . GLU A 1 211 ? 0.120 -26.908 9.990 1.00 43.69 211 GLU A CA 1
ATOM 1499 C C . GLU A 1 211 ? -1.093 -27.291 10.826 1.00 43.69 211 GLU A C 1
ATOM 1501 O O . GLU A 1 211 ? -1.707 -26.509 11.549 1.00 43.69 211 GLU A O 1
ATOM 1506 N N . THR A 1 212 ? -1.497 -28.543 10.603 1.00 41.59 212 THR A N 1
ATOM 1507 C CA . THR A 1 212 ? -2.293 -29.325 11.534 1.00 41.59 212 THR A CA 1
ATOM 1508 C C . THR A 1 212 ? -1.820 -29.023 12.944 1.00 41.59 212 THR A C 1
ATOM 1510 O O . THR A 1 212 ? -0.652 -29.224 13.271 1.00 41.59 212 THR A O 1
ATOM 1513 N N . ALA A 1 213 ? -2.768 -28.566 13.755 1.00 49.78 213 ALA A N 1
ATOM 1514 C CA . ALA A 1 213 ? -2.680 -28.475 15.194 1.00 49.78 213 ALA A CA 1
ATOM 1515 C C . ALA A 1 213 ? -1.726 -29.531 15.772 1.00 49.78 213 ALA A C 1
ATOM 1517 O O . ALA A 1 213 ? -2.027 -30.729 15.772 1.00 49.78 213 ALA A O 1
ATOM 1518 N N . THR A 1 214 ? -0.607 -29.081 16.343 1.00 41.47 214 THR A N 1
ATOM 1519 C CA . THR A 1 214 ? 0.020 -29.846 17.419 1.00 41.47 214 THR A CA 1
ATOM 1520 C C . THR A 1 214 ? -0.931 -29.760 18.606 1.00 41.47 214 THR A C 1
ATOM 1522 O O . THR A 1 214 ? -0.846 -28.884 19.462 1.00 41.47 214 THR A O 1
ATOM 1525 N N . VAL A 1 215 ? -1.915 -30.657 18.599 1.00 56.84 215 VAL A N 1
ATOM 1526 C CA . VAL A 1 215 ? -2.728 -30.986 19.761 1.00 56.84 215 VAL A CA 1
ATOM 1527 C C . VAL A 1 215 ? -1.755 -31.401 20.869 1.00 56.84 215 VAL A C 1
ATOM 1529 O O . VAL A 1 215 ? -0.942 -32.304 20.640 1.00 56.84 215 VAL A O 1
ATOM 1532 N N . PRO A 1 216 ? -1.799 -30.796 22.069 1.00 55.66 216 PRO A N 1
ATOM 1533 C CA . PRO A 1 216 ? -1.044 -31.315 23.194 1.00 55.66 216 PRO A CA 1
ATOM 1534 C C . PRO A 1 216 ? -1.597 -32.704 23.509 1.00 55.66 216 PRO A C 1
ATOM 1536 O O . PRO A 1 216 ? -2.755 -32.858 23.895 1.00 55.66 216 PRO A O 1
ATOM 1539 N N . ARG A 1 217 ? -0.776 -33.736 23.298 1.00 51.81 217 ARG A N 1
ATOM 1540 C CA . ARG A 1 217 ? -1.126 -35.112 23.643 1.00 51.81 217 ARG A CA 1
ATOM 1541 C C . ARG A 1 217 ? -1.221 -35.185 25.167 1.00 51.81 217 ARG A C 1
ATOM 1543 O O . ARG A 1 217 ? -0.215 -35.256 25.866 1.00 51.81 217 ARG A O 1
ATOM 1550 N N . THR A 1 218 ? -2.449 -35.107 25.668 1.00 52.06 218 THR A N 1
ATOM 1551 C CA . THR A 1 218 ? -2.808 -35.327 27.065 1.00 52.06 218 THR A CA 1
ATOM 1552 C C . THR A 1 218 ? -2.431 -36.766 27.411 1.00 52.06 218 THR A C 1
ATOM 1554 O O . THR A 1 218 ? -3.104 -37.715 27.016 1.00 52.06 218 THR A O 1
ATOM 1557 N N . GLY A 1 219 ? -1.299 -36.940 28.090 1.00 46.66 219 GLY A N 1
ATOM 1558 C CA . GLY A 1 219 ? -0.897 -38.213 28.671 1.00 46.66 219 GLY A CA 1
ATOM 1559 C C . GLY A 1 219 ? -1.744 -38.500 29.903 1.00 46.66 219 GLY A C 1
ATOM 1560 O O . GLY A 1 219 ? -1.363 -38.146 31.012 1.00 46.66 219 GLY A O 1
ATOM 1561 N N . GLY A 1 220 ? -2.908 -39.114 29.700 1.00 42.06 220 GLY A N 1
ATOM 1562 C CA . GLY A 1 220 ? -3.624 -39.822 30.751 1.00 42.06 220 GLY A CA 1
ATOM 1563 C C . GLY A 1 220 ? -3.013 -41.212 30.920 1.00 42.06 220 GLY A C 1
ATOM 1564 O O . GLY A 1 220 ? -3.082 -42.042 30.018 1.00 42.06 220 GLY A O 1
ATOM 1565 N N . THR A 1 221 ? -2.406 -41.483 32.069 1.00 51.91 221 THR A N 1
ATOM 1566 C CA . THR A 1 221 ? -2.193 -42.844 32.578 1.00 51.91 221 THR A CA 1
ATOM 1567 C C . THR A 1 221 ? -2.518 -42.820 34.067 1.00 51.91 221 THR A C 1
ATOM 1569 O O . THR A 1 221 ? -2.189 -41.853 34.749 1.00 51.91 221 THR A O 1
ATOM 1572 N N . GLY A 1 222 ? -3.270 -43.837 34.500 1.00 47.25 222 GLY A N 1
ATOM 1573 C CA . GLY A 1 222 ? -3.955 -43.953 35.789 1.00 47.25 222 GLY A CA 1
ATOM 1574 C C . GLY A 1 222 ? -3.092 -43.604 37.002 1.00 47.25 222 GLY A C 1
ATOM 1575 O O . GLY A 1 222 ? -1.875 -43.708 36.988 1.00 47.25 222 GLY A O 1
ATOM 1576 N N . GLY A 1 223 ? -3.687 -43.137 38.090 1.00 47.84 223 GLY A N 1
ATOM 1577 C CA . GLY A 1 223 ? -4.658 -43.935 38.822 1.00 47.84 223 GLY A CA 1
ATOM 1578 C C . GLY A 1 223 ? -3.894 -44.722 39.881 1.00 47.84 223 GLY A C 1
ATOM 1579 O O . GLY A 1 223 ? -3.524 -45.867 39.660 1.00 47.84 223 GLY A O 1
ATOM 1580 N N . SER A 1 224 ? -3.625 -44.080 41.012 1.00 50.84 224 SER A N 1
ATOM 1581 C CA . SER A 1 224 ? -3.374 -44.717 42.306 1.00 50.84 224 SER A CA 1
ATOM 1582 C C . SER A 1 224 ? -3.653 -43.658 43.361 1.00 50.84 224 SER A C 1
ATOM 1584 O O . SER A 1 224 ? -2.944 -42.661 43.469 1.00 50.84 224 SER A O 1
ATOM 1586 N N . GLY A 1 225 ? -4.795 -43.822 44.023 1.00 51.88 225 GLY A N 1
ATOM 1587 C CA . GLY A 1 225 ? -5.188 -42.999 45.148 1.00 51.88 225 GLY A CA 1
ATOM 1588 C C . GLY A 1 225 ? -4.372 -43.380 46.370 1.00 51.88 225 GLY A C 1
ATOM 1589 O O . GLY A 1 225 ? -4.212 -44.558 46.666 1.00 51.88 225 GLY A O 1
ATOM 1590 N N . GLU A 1 226 ? -3.921 -42.372 47.099 1.00 47.88 226 GLU A N 1
ATOM 1591 C CA . GLU A 1 226 ? -3.502 -42.534 48.480 1.00 47.88 226 GLU A CA 1
ATOM 1592 C C . GLU A 1 226 ? -4.018 -41.317 49.246 1.00 47.88 226 GLU A C 1
ATOM 1594 O O . GLU A 1 226 ? -3.501 -40.206 49.153 1.00 47.88 226 GLU A O 1
ATOM 1599 N N . THR A 1 227 ? -5.151 -41.515 49.916 1.00 49.62 227 THR A N 1
ATOM 1600 C CA . THR A 1 227 ? -5.707 -40.591 50.904 1.00 49.62 227 THR A CA 1
ATOM 1601 C C . THR A 1 227 ? -5.403 -41.201 52.263 1.00 49.62 227 THR A C 1
ATOM 1603 O O . THR A 1 227 ? -6.025 -42.181 52.659 1.00 49.62 227 THR A O 1
ATOM 1606 N N . ALA A 1 228 ? -4.425 -40.638 52.966 1.00 54.50 228 ALA A N 1
ATOM 1607 C CA . ALA A 1 228 ? -4.163 -40.938 54.365 1.00 54.50 228 ALA A CA 1
ATOM 1608 C C . ALA A 1 228 ? -4.450 -39.676 55.186 1.00 54.50 228 ALA A C 1
ATOM 1610 O O . ALA A 1 228 ? -3.756 -38.669 55.060 1.00 54.50 228 ALA A O 1
ATOM 1611 N N . GLY A 1 229 ? -5.497 -39.730 56.012 1.00 43.78 229 GLY A N 1
ATOM 1612 C CA . GLY A 1 229 ? -5.823 -38.683 56.975 1.00 43.78 229 GLY A CA 1
ATOM 1613 C C . GLY A 1 229 ? -7.075 -38.995 57.799 1.00 43.78 229 GLY A C 1
ATOM 1614 O O . GLY A 1 229 ? -8.180 -38.921 57.273 1.00 43.78 229 GLY A O 1
ATOM 1615 N N . GLY A 1 230 ? -6.879 -39.277 59.094 1.00 45.09 230 GLY A N 1
ATOM 1616 C CA . GLY A 1 230 ? -7.903 -39.233 60.156 1.00 45.09 230 GLY A CA 1
ATOM 1617 C C . GLY A 1 230 ? -8.183 -40.590 60.822 1.00 45.09 230 GLY A C 1
ATOM 1618 O O . GLY A 1 230 ? -8.807 -41.446 60.215 1.00 45.09 230 GLY A O 1
ATOM 1619 N N . THR A 1 231 ? -7.572 -40.921 61.969 1.00 50.91 231 THR A N 1
ATOM 1620 C CA . THR A 1 231 ? -8.029 -40.665 63.365 1.00 50.91 231 THR A CA 1
ATOM 1621 C C . THR A 1 231 ? -9.286 -41.429 63.811 1.00 50.91 231 THR A C 1
ATOM 1623 O O . THR A 1 231 ? -10.364 -41.152 63.300 1.00 50.91 231 THR A O 1
ATOM 1626 N N . GLY A 1 232 ? -9.154 -42.235 64.880 1.00 48.28 232 GLY A N 1
ATOM 1627 C CA . GLY A 1 232 ? -10.200 -42.388 65.910 1.00 48.28 232 GLY A CA 1
ATOM 1628 C C . GLY A 1 232 ? -10.758 -43.795 66.187 1.00 48.28 232 GLY A C 1
ATOM 1629 O O . GLY A 1 232 ? -11.639 -44.247 65.475 1.00 48.28 232 GLY A O 1
ATOM 1630 N N . GLU A 1 233 ? -10.272 -44.410 67.275 1.00 51.47 233 GLU A N 1
ATOM 1631 C CA . GLU A 1 233 ? -11.051 -44.953 68.416 1.00 51.47 233 GLU A CA 1
ATOM 1632 C C . GLU A 1 233 ? -12.176 -46.000 68.202 1.00 51.47 233 GLU A C 1
ATOM 1634 O O . GLU A 1 233 ? -13.219 -45.703 67.630 1.00 51.47 233 GLU A O 1
ATOM 1639 N N . THR A 1 234 ? -12.005 -47.208 68.773 1.00 50.12 234 THR A N 1
ATOM 1640 C CA . THR A 1 234 ? -12.933 -47.907 69.711 1.00 50.12 234 THR A CA 1
ATOM 1641 C C . THR A 1 234 ? -12.468 -49.352 69.978 1.00 50.12 234 THR A C 1
ATOM 1643 O O . THR A 1 234 ? -12.233 -50.100 69.031 1.00 50.12 234 THR A O 1
ATOM 1646 N N . GLY A 1 235 ? -12.384 -49.755 71.258 1.00 47.69 235 GLY A N 1
ATOM 1647 C CA . GLY A 1 235 ? -12.245 -51.158 71.696 1.00 47.69 235 GLY A CA 1
ATOM 1648 C C . GLY A 1 235 ? -11.062 -51.445 72.605 1.00 47.69 235 GLY A C 1
ATOM 1649 O O . GLY A 1 235 ? -10.036 -51.913 72.069 1.00 47.69 235 GLY A O 1
#